Protein AF-0000000074258718 (afdb_homodimer)

Radius of gyration: 21.9 Å; Cα contacts (8 Å, |Δi|>4): 730; chains: 2; bounding box: 43×67×46 Å

Foldseek 3Di:
DAADFDWDFPFKTWGFGDPVCLVVCQVQCQDPVQCLWVQDDDRDDSVNCVQSGPQFHEDVSPKGKIFIDGPRHTFWIKIFAQHDPCCVVQLETEIDMDTGPVCPPVCSLLRVRLGVVCCSCPPVNGFKYKYKTWPPCVSVVVSCVSQQKDWDDKAFLPGQGPNGRTIMTMTMDGSVRGPD/DAADFDWDFPFKTWGFGDPVCLVVCQVQCQDPVQCLWVQDDDRDDSVNCVQSGPQFHDDVSPKGKIFIDGPRHTFWIKIFAQHDPCCVVQLETEIDMDTGPVCPPVCSLLRVRLGVVCCSCPPVNGFKYKYKTWPVCVSVVVSCVSQQKDWDDKAFQPGQGPNGRTIMTMTMDGSVRGPD

pLDDT: mean 88.72, std 9.74, range [59.22, 98.31]

Sequence (360 aa):
MPGPTFLSGDRTTLHPATEDDLPFLLENENDERVRRTRSGALPTAAGEFRPRLGGTTGRSDDTLVLLVVADGDPVGLVYLIRERPNDDTFRRAELAYWIAPDEWGNGYATDASRAVLAHGFDAIGLHKVTATAFEHNPASRRVLEKAGFEGEGVHRAEAYVDGEWRDIHRYGLLAGEFDGMPGPTFLSGDRTTLHPATEDDLPFLLENENDERVRRTRSGALPTAAGEFRPRLGGTTGRSDDTLVLLVVADGDPVGLVYLIRERPNDDTFRRAELAYWIAPDEWGNGYATDASRAVLAHGFDAIGLHKVTATAFEHNPASRRVLEKAGFEGEGVHRAEAYVDGEWRDIHRYGLLAGEFDG

Solvent-accessible surface area (backbone atoms only — not comparable to full-atom values): 19378 Å² total; per-residue (Å²): 126,74,55,67,77,74,46,65,38,91,71,32,36,28,16,37,37,50,80,86,44,43,68,63,49,49,56,43,63,56,30,65,78,49,20,70,72,67,66,55,87,64,82,69,51,69,81,69,47,55,60,43,39,68,21,33,23,74,98,78,51,59,15,40,32,29,30,29,28,42,95,82,35,82,43,35,40,41,34,40,39,44,81,54,90,60,19,75,81,36,25,35,36,31,52,47,70,51,61,36,76,93,59,62,93,69,54,57,67,42,33,47,48,47,35,52,47,41,44,37,39,72,71,73,54,32,48,32,38,31,36,72,31,46,66,90,35,60,67,56,46,50,36,42,46,76,62,55,36,38,84,25,34,48,39,72,59,58,39,64,47,95,90,35,70,34,39,32,37,34,31,41,33,45,48,89,64,57,76,117,125,75,54,66,77,73,45,65,38,92,70,32,38,28,17,38,38,52,81,87,43,44,66,61,49,50,55,42,61,56,29,66,79,48,20,71,72,66,64,55,88,65,84,69,51,70,80,70,46,55,60,44,39,69,21,34,24,73,97,77,51,60,17,40,32,30,31,32,26,42,94,81,36,82,44,36,40,39,34,40,39,45,81,55,88,58,20,75,81,35,25,35,34,31,51,47,73,51,60,35,75,93,58,61,91,70,55,58,64,42,32,48,48,48,38,51,49,41,43,37,38,71,71,73,54,34,47,32,38,31,36,72,32,47,68,90,36,61,69,58,46,50,37,41,48,74,63,56,36,40,83,28,34,48,39,72,58,57,38,64,46,94,90,36,70,34,39,31,36,35,32,40,33,45,48,91,63,57,78,115

InterPro domains:
  IPR000182 GNAT domain [PF13302] (11-150)
  IPR000182 GNAT domain [PS51186] (12-172)
  IPR016181 Acyl-CoA N-acyltransferase [SSF55729] (2-174)
  IPR051531 N-acetyltransferase [PTHR43792] (7-175)

Secondary structure (DSSP, 8-state):
------EE-SS-EEE---GGGHHHHHHHHTSHHHHHHHT--SPPPHHHHGGGTTSEESTTS-EEEEEEEETTEEEEEEEEE--STTTTTTTEEEEEEEE-GGGTTSSHHHHHHHHHHHIIIIII--SEEEEEEETT-HHHHHHHHHTT-EEEEEEEEEEEETTEEEEEEEEEEEGGG---/------EE-SS-EEE---GGGHHHHHHHHTSHHHHHHHT--SPPPHHHHGGGTTSEESTTS-EEEEEEEETTEEEEEEEEE--STTTTTTTEEEEEEEE-GGGTTSSHHHHHHHHHHHIIIIII--SEEEEEEETT-HHHHHHHHHTT-EEEEEEEEEEEETTEEEEEEEEEEEGGG---

Nearest PDB structures (foldseek):
  6vfn-assembly1_A  TM=8.891E-01  e=1.066E-14  Bacillus thuringiensis
  1nsl-assembly1_F  TM=8.105E-01  e=7.754E-15  Bacillus subtilis
  5ix3-assembly1_A  TM=8.447E-01  e=1.756E-13  Staphylococcus aureus
  7kx2-assembly1_B  TM=8.199E-01  e=3.285E-12  Vibrio cholerae O1 biovar El Tor str. N16961
  3igr-assembly1_A  TM=7.993E-01  e=1.101E-11  Aliivibrio fischeri ES114

Structure (mmCIF, N/CA/C/O backbone):
data_AF-0000000074258718-model_v1
#
loop_
_entity.id
_entity.type
_entity.pdbx_description
1 polymer 'GNAT family N-acetyltransferase'
#
loop_
_atom_site.group_PDB
_atom_site.id
_atom_site.type_symbol
_atom_site.label_atom_id
_atom_site.label_alt_id
_atom_site.label_comp_id
_atom_site.label_asym_id
_atom_site.label_entity_id
_atom_site.label_seq_id
_atom_site.pdbx_PDB_ins_code
_atom_site.Cartn_x
_atom_site.Cartn_y
_atom_site.Cartn_z
_atom_site.occupancy
_atom_site.B_iso_or_equiv
_atom_site.auth_seq_id
_atom_site.auth_comp_id
_atom_site.auth_asym_id
_atom_site.auth_atom_id
_atom_site.pdbx_PDB_model_num
ATOM 1 N N . MET A 1 1 ? 2.762 36.25 1.177 1 62.03 1 MET A N 1
ATOM 2 C CA . MET A 1 1 ? 1.647 35.906 2.062 1 62.03 1 MET A CA 1
ATOM 3 C C . MET A 1 1 ? 1.044 34.562 1.703 1 62.03 1 MET A C 1
ATOM 5 O O . MET A 1 1 ? 0.961 34.219 0.526 1 62.03 1 MET A O 1
ATOM 9 N N . PRO A 1 2 ? 0.857 33.75 2.771 1 72 2 PRO A N 1
ATOM 10 C CA . PRO A 1 2 ? 0.28 32.438 2.41 1 72 2 PRO A CA 1
ATOM 11 C C . PRO A 1 2 ? -1.093 32.562 1.753 1 72 2 PRO A C 1
ATOM 13 O O . PRO A 1 2 ? -1.771 33.594 1.925 1 72 2 PRO A O 1
ATOM 16 N N . GLY A 1 3 ? -1.413 31.812 0.789 1 74.12 3 GLY A N 1
ATOM 17 C CA . GLY A 1 3 ? -2.744 31.766 0.203 1 74.12 3 GLY A CA 1
ATOM 18 C C . GLY A 1 3 ? -3.848 31.656 1.236 1 74.12 3 GLY A C 1
ATOM 19 O O . GLY A 1 3 ? -3.596 31.766 2.438 1 74.12 3 GLY A O 1
ATOM 20 N N . PRO A 1 4 ? -5.094 31.703 0.865 1 84.81 4 PRO A N 1
ATOM 21 C CA . PRO A 1 4 ? -6.227 31.625 1.792 1 84.81 4 PRO A CA 1
ATOM 22 C C . PRO A 1 4 ? -6.176 30.391 2.682 1 84.81 4 PRO A C 1
ATOM 24 O O . PRO A 1 4 ? -5.719 29.328 2.248 1 84.81 4 PRO A O 1
ATOM 27 N N . THR A 1 5 ? -6.672 30.641 3.914 1 92.44 5 THR A N 1
ATOM 28 C CA . THR A 1 5 ? -6.75 29.531 4.844 1 92.44 5 THR A CA 1
ATOM 29 C C . THR A 1 5 ? -7.84 28.547 4.422 1 92.44 5 THR A C 1
ATOM 31 O O . THR A 1 5 ? -8.977 28.953 4.16 1 92.44 5 THR A O 1
ATOM 34 N N . PHE A 1 6 ? -7.477 27.297 4.367 1 93.12 6 PHE A N 1
ATOM 35 C CA . PHE A 1 6 ? -8.438 26.25 4.059 1 93.12 6 PHE A CA 1
ATOM 36 C C . PHE A 1 6 ? -8.891 25.531 5.324 1 93.12 6 PHE A C 1
ATOM 38 O O . PHE A 1 6 ? -10.078 25.312 5.531 1 93.12 6 PHE A O 1
ATOM 45 N N . LEU A 1 7 ? -7.957 25.156 6.148 1 96 7 LEU A N 1
ATOM 46 C CA . LEU A 1 7 ? -8.211 24.562 7.461 1 96 7 LEU A CA 1
ATOM 47 C C . LEU A 1 7 ? -7.418 25.281 8.539 1 96 7 LEU A C 1
ATOM 49 O O . LEU A 1 7 ? -6.445 25.984 8.242 1 96 7 LEU A O 1
ATOM 53 N N . SER A 1 8 ? -7.898 25.078 9.781 1 96.5 8 SER A N 1
ATOM 54 C CA . SER A 1 8 ? -7.207 25.672 10.914 1 96.5 8 SER A CA 1
ATOM 55 C C . SER A 1 8 ? -7 24.672 12.031 1 96.5 8 SER A C 1
ATOM 57 O O . SER A 1 8 ? -7.918 23.938 12.391 1 96.5 8 SER A O 1
ATOM 59 N N . GLY A 1 9 ? -5.754 24.625 12.461 1 96.31 9 GLY A N 1
ATOM 60 C CA . GLY A 1 9 ? -5.477 23.938 13.719 1 96.31 9 GLY A CA 1
ATOM 61 C C . GLY A 1 9 ? -5.398 24.891 14.906 1 96.31 9 GLY A C 1
ATOM 62 O O . GLY A 1 9 ? -5.934 26 14.852 1 96.31 9 GLY A O 1
ATOM 63 N N . ASP A 1 10 ? -4.859 24.375 16.031 1 95.94 10 ASP A N 1
ATOM 64 C CA . ASP A 1 10 ? -4.711 25.203 17.219 1 95.94 10 ASP A CA 1
ATOM 65 C C . ASP A 1 10 ? -3.58 26.203 17.062 1 95.94 10 ASP A C 1
ATOM 67 O O . ASP A 1 10 ? -3.67 27.328 17.547 1 95.94 10 ASP A O 1
ATOM 71 N N . ARG A 1 11 ? -2.52 25.766 16.359 1 96.19 11 ARG A N 1
ATOM 72 C CA . ARG A 1 11 ? -1.31 26.562 16.281 1 96.19 11 ARG A CA 1
ATOM 73 C C . ARG A 1 11 ? -0.931 26.828 14.82 1 96.19 11 ARG A C 1
ATOM 75 O O . ARG A 1 11 ? -0.027 27.609 14.539 1 96.19 11 ARG A O 1
ATOM 82 N N . THR A 1 12 ? -1.566 26.125 13.961 1 97.75 12 THR A N 1
ATOM 83 C CA . THR A 1 12 ? -1.228 26.25 12.547 1 97.75 12 THR A CA 1
ATOM 84 C C . THR A 1 12 ? -2.475 26.516 11.711 1 97.75 12 THR A C 1
ATOM 86 O O . THR A 1 12 ? -3.598 26.312 12.18 1 97.75 12 THR A O 1
ATOM 89 N N . THR A 1 13 ? -2.232 27.109 10.555 1 97.44 13 THR A N 1
ATOM 90 C CA . THR A 1 13 ? -3.23 27.156 9.492 1 97.44 13 THR A CA 1
ATOM 91 C C . THR A 1 13 ? -2.742 26.422 8.25 1 97.44 13 THR A C 1
ATOM 93 O O . T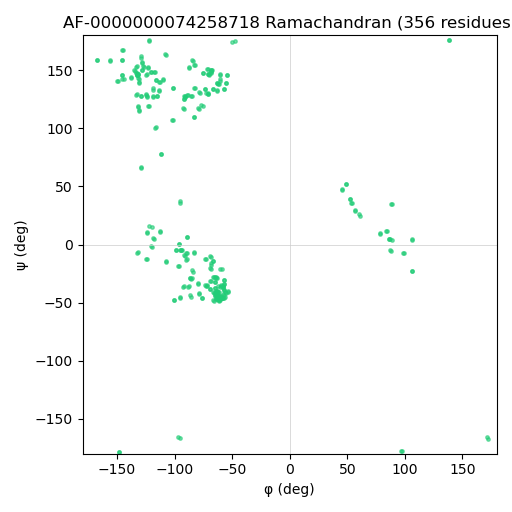HR A 1 13 ? -1.537 26.328 8.008 1 97.44 13 THR A O 1
ATOM 96 N N . LEU A 1 14 ? -3.738 25.844 7.523 1 96.94 14 LEU A N 1
ATOM 97 C CA . LEU A 1 14 ? -3.416 25.047 6.34 1 96.94 14 LEU A CA 1
ATOM 98 C C . LEU A 1 14 ? -3.939 25.734 5.078 1 96.94 14 LEU A C 1
ATOM 100 O O . LEU A 1 14 ? -5.098 26.156 5.031 1 96.94 14 LEU A O 1
ATOM 104 N N . HIS A 1 15 ? -3.025 25.812 4.082 1 94.56 15 HIS A N 1
ATOM 105 C CA . HIS A 1 15 ? -3.307 26.562 2.869 1 94.56 15 HIS A CA 1
ATOM 106 C C . HIS A 1 15 ? -2.955 25.766 1.621 1 94.56 15 HIS A C 1
ATOM 108 O O . HIS A 1 15 ? -1.974 25.016 1.613 1 94.56 15 HIS A O 1
ATOM 114 N N . PRO A 1 16 ? -3.744 25.984 0.479 1 91.44 16 PRO A N 1
ATOM 115 C CA . PRO A 1 16 ? -3.164 25.547 -0.794 1 91.44 16 PRO A CA 1
ATOM 116 C C . PRO A 1 16 ? -1.879 26.297 -1.143 1 91.44 16 PRO A C 1
ATOM 118 O O . PRO A 1 16 ? -1.82 27.531 -1.017 1 91.44 16 PRO A O 1
ATOM 121 N N . ALA A 1 17 ? -0.904 25.516 -1.521 1 90.12 17 ALA A N 1
ATOM 122 C CA . ALA A 1 17 ? 0.357 26.156 -1.878 1 90.12 17 ALA A CA 1
ATOM 123 C C . ALA A 1 17 ? 0.237 26.906 -3.203 1 90.12 17 ALA A C 1
ATOM 125 O O . ALA A 1 17 ? -0.587 26.547 -4.051 1 90.12 17 ALA A O 1
ATOM 126 N N . THR A 1 18 ? 1.006 27.938 -3.355 1 88.12 18 THR A N 1
ATOM 127 C CA . THR A 1 18 ? 1.066 28.719 -4.586 1 88.12 18 THR A CA 1
ATOM 128 C C . THR A 1 18 ? 2.49 28.75 -5.137 1 88.12 18 THR A C 1
ATOM 130 O O . THR A 1 18 ? 3.414 28.234 -4.512 1 88.12 18 THR A O 1
ATOM 133 N N . GLU A 1 19 ? 2.631 29.344 -6.309 1 88.06 19 GLU A N 1
ATOM 134 C CA . GLU A 1 19 ? 3.947 29.5 -6.922 1 88.06 19 GLU A CA 1
ATOM 135 C C . GLU A 1 19 ? 4.906 30.25 -5.996 1 88.06 19 GLU A C 1
ATOM 137 O O . GLU A 1 19 ? 6.105 29.969 -5.992 1 88.06 19 GLU A O 1
ATOM 142 N N . ASP A 1 20 ? 4.367 31.109 -5.203 1 90.06 20 ASP A N 1
ATOM 143 C CA . ASP A 1 20 ? 5.184 31.922 -4.297 1 90.06 20 ASP A CA 1
ATOM 144 C C . ASP A 1 20 ? 5.801 31.047 -3.201 1 90.06 20 ASP A C 1
ATOM 146 O O . ASP A 1 20 ? 6.762 31.453 -2.545 1 90.06 20 ASP A O 1
ATOM 150 N N . ASP A 1 21 ? 5.281 29.859 -2.998 1 90.88 21 ASP A N 1
ATOM 151 C CA . ASP A 1 21 ? 5.75 28.969 -1.938 1 90.88 21 ASP A CA 1
ATOM 152 C C . ASP A 1 21 ? 6.816 28 -2.459 1 90.88 21 ASP A C 1
ATOM 154 O O . ASP A 1 21 ? 7.445 27.281 -1.68 1 90.88 21 ASP A O 1
ATOM 158 N N . LEU A 1 22 ? 7.07 28.031 -3.717 1 89.06 22 LEU A N 1
ATOM 159 C CA . LEU A 1 22 ? 7.93 27.047 -4.371 1 89.06 22 LEU A CA 1
ATOM 160 C C . LEU A 1 22 ? 9.344 27.094 -3.793 1 89.06 22 LEU A C 1
ATOM 162 O O . LEU A 1 22 ? 9.938 26.062 -3.525 1 89.06 22 LEU A O 1
ATOM 166 N N . PRO A 1 23 ? 9.938 28.344 -3.592 1 89.19 23 PRO A N 1
ATOM 167 C CA . PRO A 1 23 ? 11.297 28.359 -3.033 1 89.19 23 PRO A CA 1
ATOM 168 C C . PRO A 1 23 ? 11.383 27.656 -1.679 1 89.19 23 PRO A C 1
ATOM 170 O O . PRO A 1 23 ? 12.305 26.875 -1.441 1 89.19 23 PRO A O 1
ATOM 173 N N . PHE A 1 24 ? 10.43 27.891 -0.821 1 92.5 24 PHE A N 1
ATOM 174 C CA . PHE A 1 24 ? 10.383 27.25 0.485 1 92.5 24 PHE A CA 1
ATOM 175 C C . PHE A 1 24 ? 10.266 25.734 0.334 1 92.5 24 PHE A C 1
ATOM 177 O O . PHE A 1 24 ? 10.992 24.984 0.989 1 92.5 24 PHE A O 1
ATOM 184 N N . LEU A 1 25 ? 9.406 25.281 -0.494 1 90.75 25 LEU A N 1
ATOM 185 C CA . LEU A 1 25 ? 9.148 23.859 -0.7 1 90.75 25 LEU A CA 1
ATOM 186 C C . LEU A 1 25 ? 10.375 23.156 -1.266 1 90.75 25 LEU A C 1
ATOM 188 O O . LEU A 1 25 ? 10.781 22.094 -0.772 1 90.75 25 LEU A O 1
ATOM 192 N N . LEU A 1 26 ? 10.969 23.75 -2.254 1 86.75 26 LEU A N 1
ATOM 193 C CA . LEU A 1 26 ? 12.133 23.156 -2.902 1 86.75 26 LEU A CA 1
ATOM 194 C C . LEU A 1 26 ? 13.305 23.047 -1.929 1 86.75 26 LEU A C 1
ATOM 196 O O . LEU A 1 26 ? 13.969 22.016 -1.87 1 86.75 26 LEU A O 1
ATOM 200 N N . GLU A 1 27 ? 13.484 24.047 -1.199 1 90.31 27 GLU A N 1
ATOM 201 C CA . GLU A 1 27 ? 14.578 24.078 -0.238 1 90.31 27 GLU A CA 1
ATOM 202 C C . GLU A 1 27 ? 14.43 22.984 0.807 1 90.31 27 GLU A C 1
ATOM 204 O O . GLU A 1 27 ? 15.367 22.219 1.061 1 90.31 27 GLU A O 1
ATOM 209 N N . ASN A 1 28 ? 13.289 22.828 1.345 1 91 28 ASN A N 1
ATOM 210 C CA . ASN A 1 28 ? 13.125 21.969 2.506 1 91 28 ASN A CA 1
ATOM 211 C C . ASN A 1 28 ? 12.859 20.516 2.094 1 91 28 ASN A C 1
ATOM 213 O O . ASN A 1 28 ? 13.281 19.594 2.773 1 91 28 ASN A O 1
ATOM 217 N N . GLU A 1 29 ? 12.148 20.297 1.052 1 86.56 29 GLU A N 1
ATOM 218 C CA . GLU A 1 29 ? 11.922 18.938 0.597 1 86.56 29 GLU A CA 1
ATOM 219 C C . GLU A 1 29 ? 13.227 18.266 0.16 1 86.56 29 GLU A C 1
ATOM 221 O O . GLU A 1 29 ? 13.352 17.047 0.204 1 86.56 29 GLU A O 1
ATOM 226 N N . ASN A 1 30 ? 14.133 19.109 -0.28 1 86.56 30 ASN A N 1
ATOM 227 C CA . ASN A 1 30 ? 15.414 18.594 -0.723 1 86.56 30 ASN A CA 1
ATOM 228 C C . ASN A 1 30 ? 16.422 18.531 0.421 1 86.56 30 ASN A C 1
ATOM 230 O O . ASN A 1 30 ? 17.531 18.031 0.254 1 86.56 30 ASN A O 1
ATOM 234 N N . ASP A 1 31 ? 16.094 19.062 1.568 1 88.12 31 ASP A N 1
ATOM 235 C CA . ASP A 1 31 ? 16.953 18.969 2.75 1 88.12 31 ASP A CA 1
ATOM 236 C C . ASP A 1 31 ? 17.156 17.516 3.162 1 88.12 31 ASP A C 1
ATOM 238 O O . ASP A 1 31 ? 16.188 16.75 3.232 1 88.12 31 ASP A O 1
ATOM 242 N N . GLU A 1 32 ? 18.359 17.203 3.51 1 84.56 32 GLU A N 1
ATOM 243 C CA . GLU A 1 32 ? 18.719 15.812 3.801 1 84.56 32 GLU A CA 1
ATOM 244 C C . GLU A 1 32 ? 17.953 15.289 5.012 1 84.56 32 GLU A C 1
ATOM 246 O O . GLU A 1 32 ? 17.562 14.117 5.051 1 84.56 32 GLU A O 1
ATOM 251 N N . ARG A 1 33 ? 17.812 16.109 5.977 1 85.5 33 ARG A N 1
ATOM 252 C CA . ARG A 1 33 ? 17.125 15.695 7.195 1 85.5 33 ARG A CA 1
ATOM 253 C C . ARG A 1 33 ? 15.672 15.328 6.906 1 85.5 33 ARG A C 1
ATOM 255 O O . ARG A 1 33 ? 15.141 14.383 7.484 1 85.5 33 ARG A O 1
ATOM 262 N N . VAL A 1 34 ? 15.016 16.016 6 1 84.94 34 VAL A N 1
ATOM 263 C CA . VAL A 1 34 ? 13.633 15.75 5.605 1 84.94 34 VAL A CA 1
ATOM 264 C C . VAL A 1 34 ? 13.586 14.523 4.699 1 84.94 34 VAL A C 1
ATOM 266 O O . VAL A 1 34 ? 12.758 13.633 4.895 1 84.94 34 VAL A O 1
ATOM 269 N N . ARG A 1 35 ? 14.422 14.43 3.758 1 80.25 35 ARG A N 1
ATOM 270 C CA . ARG A 1 35 ? 14.453 13.328 2.801 1 80.25 35 ARG A CA 1
ATOM 271 C C . ARG A 1 35 ? 14.602 11.984 3.512 1 80.25 35 ARG A C 1
ATOM 273 O O . ARG A 1 35 ? 14.016 10.984 3.09 1 80.25 35 ARG A O 1
ATOM 280 N N . ARG A 1 36 ? 15.289 11.969 4.559 1 75.25 36 ARG A N 1
ATOM 281 C CA . ARG A 1 36 ? 15.547 10.734 5.297 1 75.25 36 ARG A CA 1
ATOM 282 C C . ARG A 1 36 ? 14.266 10.219 5.949 1 75.25 36 ARG A C 1
ATOM 284 O O . ARG A 1 36 ? 14.164 9.023 6.254 1 75.25 36 ARG A O 1
ATOM 291 N N . THR A 1 37 ? 13.383 11.117 6.078 1 74.69 37 THR A N 1
ATOM 292 C CA . THR A 1 37 ? 12.141 10.719 6.734 1 74.69 37 THR A CA 1
ATOM 293 C C . THR A 1 37 ? 11.125 10.203 5.715 1 74.69 37 THR A C 1
ATOM 295 O O . THR A 1 37 ? 10.117 9.602 6.086 1 74.69 37 THR A O 1
ATOM 298 N N . ARG A 1 38 ? 11.312 10.391 4.41 1 69.25 38 ARG A N 1
ATOM 299 C CA . ARG A 1 38 ? 10.328 10.07 3.381 1 69.25 38 ARG A CA 1
ATOM 300 C C . ARG A 1 38 ? 10.914 9.117 2.346 1 69.25 38 ARG A C 1
ATOM 302 O O . ARG A 1 38 ? 10.273 8.812 1.336 1 69.25 38 ARG A O 1
ATOM 309 N N . SER A 1 39 ? 11.914 8.547 2.43 1 59.44 39 SER A N 1
ATOM 310 C CA . SER A 1 39 ? 12.594 7.633 1.518 1 59.44 39 SER A CA 1
ATOM 311 C C . SER A 1 39 ? 12.922 8.32 0.194 1 59.44 39 SER A C 1
ATOM 313 O O . SER A 1 39 ? 12.969 7.668 -0.852 1 59.44 39 SER A O 1
ATOM 315 N N . GLY A 1 40 ? 13.039 9.578 0.164 1 59.22 40 GLY A N 1
ATOM 316 C CA . GLY A 1 40 ? 13.414 10.266 -1.062 1 59.22 40 GLY A CA 1
ATOM 317 C C . GLY A 1 40 ? 14.883 10.125 -1.407 1 59.22 40 GLY A C 1
ATOM 318 O O . GLY A 1 40 ? 15.75 10.414 -0.581 1 59.22 40 GLY A O 1
ATOM 319 N N . ALA A 1 41 ? 15.109 9.508 -2.621 1 59.94 41 ALA A N 1
ATOM 320 C CA . ALA A 1 41 ? 16.5 9.266 -2.99 1 59.94 41 ALA A CA 1
ATOM 321 C C . ALA A 1 41 ? 16.953 10.211 -4.098 1 59.94 41 ALA A C 1
ATOM 323 O O . ALA A 1 41 ? 18.141 10.406 -4.305 1 59.94 41 ALA A O 1
ATOM 324 N N . LEU A 1 42 ? 15.969 10.812 -4.695 1 64.38 42 LEU A N 1
ATOM 325 C CA . LEU A 1 42 ? 16.297 11.719 -5.797 1 64.38 42 LEU A CA 1
ATOM 326 C C . LEU A 1 42 ? 15.805 13.133 -5.5 1 64.38 42 LEU A C 1
ATOM 328 O O . LEU A 1 42 ? 14.836 13.312 -4.766 1 64.38 42 LEU A O 1
ATOM 332 N N . PRO A 1 43 ? 16.547 14.062 -6.008 1 71.25 43 PRO A N 1
ATOM 333 C CA . PRO A 1 43 ? 16.094 15.438 -5.797 1 71.25 43 PRO A CA 1
ATOM 334 C C . PRO A 1 43 ? 14.727 15.703 -6.402 1 71.25 43 PRO A C 1
ATOM 336 O O . PRO A 1 43 ? 14.375 15.125 -7.43 1 71.25 43 PRO A O 1
ATOM 339 N N . THR A 1 44 ? 14.008 16.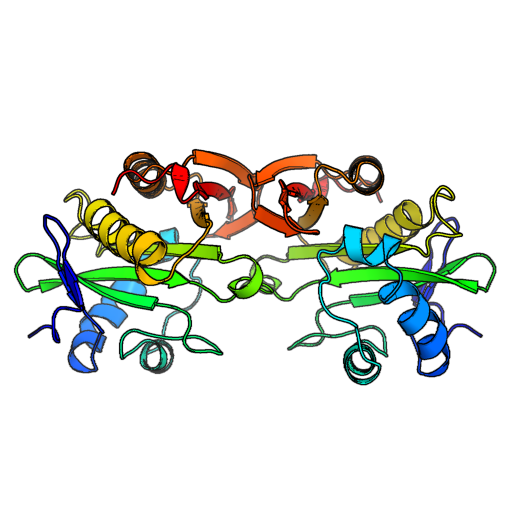547 -5.711 1 70.31 44 THR A N 1
ATOM 340 C CA . THR A 1 44 ? 12.727 17.016 -6.234 1 70.31 44 THR A CA 1
ATOM 341 C C . THR A 1 44 ? 12.906 18.297 -7.039 1 70.31 44 THR A C 1
ATOM 343 O O . THR A 1 44 ? 13.43 19.297 -6.523 1 70.31 44 THR A O 1
ATOM 346 N N . ALA A 1 45 ? 12.602 18.234 -8.32 1 70.56 45 ALA A N 1
ATOM 347 C CA . ALA A 1 45 ? 12.641 19.406 -9.172 1 70.56 45 ALA A CA 1
ATOM 348 C C . ALA A 1 45 ? 11.344 20.203 -9.07 1 70.56 45 ALA A C 1
ATOM 350 O O . ALA A 1 45 ? 10.312 19.672 -8.641 1 70.56 45 ALA A O 1
ATOM 351 N N . ALA A 1 46 ? 11.477 21.469 -9.438 1 73.5 46 ALA A N 1
ATOM 352 C CA . ALA A 1 46 ? 10.312 22.344 -9.367 1 73.5 46 ALA A CA 1
ATOM 353 C C . ALA A 1 46 ? 9.141 21.781 -10.172 1 73.5 46 ALA A C 1
ATOM 355 O O . ALA A 1 46 ? 7.984 21.875 -9.75 1 73.5 46 ALA A O 1
ATOM 356 N N . GLY A 1 47 ? 9.43 21.266 -11.281 1 70.38 47 GLY A N 1
ATOM 357 C CA . GLY A 1 47 ? 8.398 20.703 -12.141 1 70.38 47 GLY A CA 1
ATOM 358 C C . GLY A 1 47 ? 7.633 19.562 -11.484 1 70.38 47 GLY A C 1
ATOM 359 O O . GLY A 1 47 ? 6.484 19.297 -11.836 1 70.38 47 GLY A O 1
ATOM 360 N N . GLU A 1 48 ? 8.203 18.969 -10.5 1 68.56 48 GLU A N 1
ATOM 361 C CA . GLU A 1 48 ? 7.559 17.859 -9.789 1 68.56 48 GLU A CA 1
ATOM 362 C C . GLU A 1 48 ? 6.613 18.375 -8.711 1 68.56 48 GLU A C 1
ATOM 364 O O . GLU A 1 48 ? 5.695 17.656 -8.289 1 68.56 48 GLU A O 1
ATOM 369 N N . PHE A 1 49 ? 6.938 19.578 -8.336 1 72.19 49 PHE A N 1
ATOM 370 C CA . PHE A 1 49 ? 6.121 20.141 -7.273 1 72.19 49 PHE A CA 1
ATOM 371 C C . PHE A 1 49 ? 4.883 20.828 -7.844 1 72.19 49 PHE A C 1
ATOM 373 O O . PHE A 1 49 ? 3.842 20.891 -7.188 1 72.19 49 PHE A O 1
ATOM 380 N N . ARG A 1 50 ? 4.953 21.328 -9 1 73.94 50 ARG A N 1
ATOM 381 C CA . ARG A 1 50 ? 3.912 22.188 -9.555 1 73.94 50 ARG A CA 1
ATOM 382 C C . ARG A 1 50 ? 2.564 21.469 -9.57 1 73.94 50 ARG A C 1
ATOM 384 O O . ARG A 1 50 ? 1.531 22.078 -9.281 1 73.94 50 ARG A O 1
ATOM 391 N N . PRO A 1 51 ? 2.619 20.219 -9.812 1 72.25 51 PRO A N 1
ATOM 392 C CA . PRO A 1 51 ? 1.32 19.547 -9.789 1 72.25 51 PRO A CA 1
ATOM 393 C C . PRO A 1 51 ? 0.688 19.516 -8.398 1 72.25 51 PRO A C 1
ATOM 395 O O . PRO A 1 51 ? -0.505 19.234 -8.266 1 72.25 51 PRO A O 1
ATOM 398 N N . ARG A 1 52 ? 1.447 19.797 -7.453 1 76.25 52 ARG A N 1
ATOM 399 C CA . ARG A 1 52 ? 0.973 19.75 -6.074 1 76.25 52 ARG A CA 1
ATOM 400 C C . ARG A 1 52 ? 0.422 21.109 -5.637 1 76.25 52 ARG A C 1
ATOM 402 O O . ARG A 1 52 ? -0.162 21.234 -4.559 1 76.25 52 ARG A O 1
ATOM 409 N N . LEU A 1 53 ? 0.705 22.031 -6.523 1 76.56 53 LEU A N 1
ATOM 410 C CA . LEU A 1 53 ? 0.192 23.359 -6.211 1 76.56 53 LEU A CA 1
ATOM 411 C C . LEU A 1 53 ? -1.327 23.391 -6.336 1 76.56 53 LEU A C 1
ATOM 413 O O . LEU A 1 53 ? -1.913 22.625 -7.098 1 76.56 53 LEU A O 1
ATOM 417 N N . GLY A 1 54 ? -2.074 24.219 -5.461 1 79 54 GLY A N 1
ATOM 418 C CA . GLY A 1 54 ? -3.518 24.375 -5.535 1 79 54 GLY A CA 1
ATOM 419 C C . GLY A 1 54 ? -4.262 23.516 -4.527 1 79 54 GLY A C 1
ATOM 420 O O . GLY A 1 54 ? -5.473 23.656 -4.355 1 79 54 GLY A O 1
ATOM 421 N N . GLY A 1 55 ? -3.531 22.719 -3.9 1 80.88 55 GLY A N 1
ATOM 422 C CA . GLY A 1 55 ? -4.141 22.062 -2.754 1 80.88 55 GLY A CA 1
ATOM 423 C C . GLY A 1 55 ? -4.48 20.609 -3.006 1 80.88 55 GLY A C 1
ATOM 424 O O . GLY A 1 55 ? -4.727 19.859 -2.064 1 80.88 55 GLY A O 1
ATOM 425 N N . THR A 1 56 ? -4.641 20.25 -4.305 1 78.38 56 THR A N 1
ATOM 426 C CA . THR A 1 56 ? -4.914 18.844 -4.613 1 78.38 56 THR A CA 1
ATOM 427 C C . THR A 1 56 ? -3.951 18.328 -5.68 1 78.38 56 THR A C 1
ATOM 429 O O . THR A 1 56 ? -3.357 19.109 -6.422 1 78.38 56 THR A O 1
ATOM 432 N N . THR A 1 57 ? -3.721 17.031 -5.551 1 75.5 57 THR A N 1
ATOM 433 C CA . THR A 1 57 ? -2.883 16.391 -6.566 1 75.5 57 THR A CA 1
ATOM 434 C C . THR A 1 57 ? -3.303 14.945 -6.789 1 75.5 57 THR A C 1
ATOM 436 O O . THR A 1 57 ? -4.289 14.484 -6.211 1 75.5 57 THR A O 1
ATOM 439 N N . GLY A 1 58 ? -2.535 14.227 -7.73 1 69.56 58 GLY A N 1
ATOM 440 C CA . GLY A 1 58 ? -2.82 12.844 -8.07 1 69.56 58 GLY A CA 1
ATOM 441 C C . GLY A 1 58 ? -3.658 12.695 -9.32 1 69.56 58 GLY A C 1
ATOM 442 O O . GLY A 1 58 ? -4.059 13.688 -9.93 1 69.56 58 GLY A O 1
ATOM 443 N N . ARG A 1 59 ? -3.938 11.375 -9.562 1 63.19 59 ARG A N 1
ATOM 444 C CA . ARG A 1 59 ? -4.602 11.078 -10.828 1 63.19 59 ARG A CA 1
ATOM 445 C C . ARG A 1 59 ? -6.031 11.609 -10.836 1 63.19 59 ARG A C 1
ATOM 447 O O . ARG A 1 59 ? -6.512 12.109 -11.852 1 63.19 59 ARG A O 1
ATOM 454 N N . SER A 1 60 ? -6.668 11.664 -9.797 1 66.81 60 SER A N 1
ATOM 455 C CA . SER A 1 60 ? -8.062 12.086 -9.742 1 66.81 60 SER A CA 1
ATOM 456 C C . SER A 1 60 ? -8.242 13.289 -8.82 1 66.81 60 SER A C 1
ATOM 458 O O . SER A 1 60 ? -9.352 13.555 -8.344 1 66.81 60 SER A O 1
ATOM 460 N N . ASP A 1 61 ? -7.121 13.977 -8.484 1 69.88 61 ASP A N 1
ATOM 461 C CA . ASP A 1 61 ? -7.141 15.148 -7.609 1 69.88 61 ASP A CA 1
ATOM 462 C C . ASP A 1 61 ? -7.77 14.812 -6.258 1 69.88 61 ASP A C 1
ATOM 464 O O . ASP A 1 61 ? -8.469 15.641 -5.672 1 69.88 61 ASP A O 1
ATOM 468 N N . ASP A 1 62 ? -7.645 13.617 -5.879 1 81 62 ASP A N 1
ATOM 469 C CA . ASP A 1 62 ? -8.266 13.188 -4.629 1 81 62 ASP A CA 1
ATOM 470 C C . ASP A 1 62 ? -7.281 13.273 -3.467 1 81 62 ASP A C 1
ATOM 472 O O . ASP A 1 62 ? -7.668 13.109 -2.307 1 81 62 ASP A O 1
ATOM 476 N N . THR A 1 63 ? -6.098 13.609 -3.85 1 88.44 63 THR A N 1
ATOM 477 C CA . THR A 1 63 ? -5.078 13.781 -2.82 1 88.44 63 THR A CA 1
ATOM 478 C C . THR A 1 63 ? -5.02 15.234 -2.359 1 88.44 63 THR A C 1
ATOM 480 O O . THR A 1 63 ? -4.914 16.156 -3.18 1 88.44 63 THR A O 1
ATOM 483 N N . LEU A 1 64 ? -5.156 15.445 -1.074 1 91 64 LEU A N 1
ATOM 484 C CA . LEU A 1 64 ? -5.055 16.766 -0.458 1 91 64 LEU A CA 1
ATOM 485 C C . LEU A 1 64 ? -3.613 17.078 -0.072 1 91 64 LEU A C 1
ATOM 487 O O . LEU A 1 64 ? -2.932 16.234 0.529 1 91 64 LEU A O 1
ATOM 491 N N . VAL A 1 65 ? -3.145 18.203 -0.485 1 92.44 65 VAL A N 1
ATOM 492 C CA . VAL A 1 65 ? -1.82 18.688 -0.123 1 92.44 65 VAL A CA 1
ATOM 493 C C . VAL A 1 65 ? -1.919 20.141 0.346 1 92.44 65 VAL A C 1
ATOM 495 O O . VAL A 1 65 ? -2.291 21.031 -0.428 1 92.44 65 VAL A O 1
ATOM 498 N N . LEU A 1 66 ? -1.525 20.375 1.602 1 94.25 66 LEU A N 1
ATOM 499 C CA . LEU A 1 66 ? -1.693 21.719 2.15 1 94.25 66 LEU A CA 1
ATOM 500 C C . LEU A 1 66 ? -0.404 22.203 2.807 1 94.25 66 LEU A C 1
ATOM 502 O O . LEU A 1 66 ? 0.285 21.422 3.477 1 94.25 66 LEU A O 1
ATOM 506 N N . LEU A 1 67 ? -0.167 23.422 2.559 1 95.38 67 LEU A N 1
ATOM 507 C CA . LEU A 1 67 ? 0.924 24.125 3.227 1 95.38 67 LEU A CA 1
ATOM 508 C C . LEU A 1 67 ? 0.594 24.375 4.695 1 95.38 67 LEU A C 1
ATOM 510 O O . LEU A 1 67 ? -0.504 24.828 5.02 1 95.38 67 LEU A O 1
ATOM 514 N N . VAL A 1 68 ? 1.521 24.016 5.527 1 97.25 68 VAL A N 1
ATOM 515 C CA . VAL A 1 68 ? 1.38 24.312 6.949 1 97.25 68 VAL A CA 1
ATOM 516 C C . VAL A 1 68 ? 2.01 25.656 7.266 1 97.25 68 VAL A C 1
ATOM 518 O O . VAL A 1 68 ? 3.186 25.891 6.969 1 97.25 68 VAL A O 1
ATOM 521 N N . VAL A 1 69 ? 1.234 26.516 7.895 1 97.56 69 VAL A N 1
ATOM 522 C CA . VAL A 1 69 ? 1.692 27.859 8.203 1 97.56 69 VAL A CA 1
ATOM 523 C C . VAL A 1 69 ? 1.567 28.125 9.703 1 97.56 69 VAL A C 1
ATOM 525 O O . VAL A 1 69 ? 0.533 27.828 10.305 1 97.56 69 VAL A O 1
ATOM 528 N N . ALA A 1 70 ? 2.617 28.547 10.273 1 97.44 70 ALA A N 1
ATOM 529 C CA . ALA A 1 70 ? 2.656 28.969 11.672 1 97.44 70 ALA A CA 1
ATOM 530 C C . ALA A 1 70 ? 3.199 30.391 11.805 1 97.44 70 ALA A C 1
ATOM 532 O O . ALA A 1 70 ? 4.246 30.719 11.234 1 97.44 70 ALA A O 1
ATOM 533 N N . ASP A 1 71 ? 2.467 31.219 12.523 1 94 71 ASP A N 1
ATOM 534 C CA . ASP A 1 71 ? 2.854 32.594 12.742 1 94 71 ASP A CA 1
ATOM 535 C C . ASP A 1 71 ? 3.145 33.312 11.422 1 94 71 ASP A C 1
ATOM 537 O O . ASP A 1 71 ? 4.129 34.062 11.305 1 94 71 ASP A O 1
ATOM 541 N N . GLY A 1 72 ? 2.412 32.969 10.438 1 93.19 72 GLY A N 1
ATOM 542 C CA . GLY A 1 72 ? 2.461 33.656 9.164 1 93.19 72 GLY A CA 1
ATOM 543 C C . GLY A 1 72 ? 3.518 33.094 8.227 1 93.19 72 GLY A C 1
ATOM 544 O O . GLY A 1 72 ? 3.6 33.5 7.062 1 93.19 72 GLY A O 1
ATOM 545 N N . ASP A 1 73 ? 4.316 32.156 8.695 1 95.62 73 ASP A N 1
ATOM 546 C CA . ASP A 1 73 ? 5.391 31.609 7.879 1 95.62 73 ASP A CA 1
ATOM 547 C C . ASP A 1 73 ? 5.125 30.141 7.543 1 95.62 73 ASP A C 1
ATOM 549 O O . ASP A 1 73 ? 4.645 29.375 8.391 1 95.62 73 ASP A O 1
ATOM 553 N N . PRO A 1 74 ? 5.453 29.781 6.25 1 96.81 74 PRO A N 1
ATOM 554 C CA . PRO A 1 74 ? 5.379 28.359 5.945 1 96.81 74 PRO A CA 1
ATOM 555 C C . PRO A 1 74 ? 6.363 27.531 6.77 1 96.81 74 PRO A C 1
ATOM 557 O O . PRO A 1 74 ? 7.508 27.938 6.965 1 96.81 74 PRO A O 1
ATOM 560 N N . VAL A 1 75 ? 5.863 26.359 7.227 1 97.31 75 VAL A N 1
ATOM 561 C CA . VAL A 1 75 ? 6.758 25.578 8.07 1 97.31 75 VAL A CA 1
ATOM 562 C C . VAL A 1 75 ? 6.77 24.125 7.605 1 97.31 75 VAL A C 1
ATOM 564 O O . VAL A 1 75 ? 7.539 23.312 8.117 1 97.31 75 VAL A O 1
ATOM 567 N N . GLY A 1 76 ? 5.934 23.734 6.68 1 95.81 76 GLY A N 1
ATOM 568 C CA . GLY A 1 76 ? 5.906 22.359 6.223 1 95.81 76 GLY A CA 1
ATOM 569 C C . GLY A 1 76 ? 4.746 22.062 5.289 1 95.81 76 GLY A C 1
ATOM 570 O O . GLY A 1 76 ? 4.125 22.984 4.75 1 95.81 76 GLY A O 1
ATOM 571 N N . LEU A 1 77 ? 4.5 20.781 5.047 1 94.81 77 LEU A N 1
ATOM 572 C CA . LEU A 1 77 ? 3.383 20.266 4.254 1 94.81 77 LEU A CA 1
ATOM 573 C C . LEU A 1 77 ? 2.705 19.094 4.957 1 94.81 77 LEU A C 1
ATOM 575 O O . LEU A 1 77 ? 3.355 18.344 5.684 1 94.81 77 LEU A O 1
ATOM 579 N N . VAL A 1 78 ? 1.445 19 4.699 1 95 78 VAL A N 1
ATOM 580 C CA . VAL A 1 78 ? 0.671 17.844 5.152 1 95 78 VAL A CA 1
ATOM 581 C C . VAL A 1 78 ? -0.178 17.312 4.004 1 95 78 VAL A C 1
ATOM 583 O O . VAL A 1 78 ? -0.672 18.078 3.174 1 95 78 VAL A O 1
ATOM 586 N N . TYR A 1 79 ? -0.322 16 4.039 1 93.38 79 TYR A N 1
ATOM 587 C CA . TYR A 1 79 ? -0.993 15.312 2.938 1 93.38 79 TYR A CA 1
ATOM 588 C C . TYR A 1 79 ? -2.059 14.359 3.459 1 93.38 79 TYR A C 1
ATOM 590 O O . TYR A 1 79 ? -1.872 13.719 4.496 1 93.38 79 TYR A O 1
ATOM 598 N N . LEU A 1 80 ? -3.113 14.281 2.766 1 94.56 80 LEU A N 1
ATOM 599 C CA . LEU A 1 80 ? -4.016 13.133 2.77 1 94.56 80 LEU A CA 1
ATOM 600 C C . LEU A 1 80 ? -4.055 12.461 1.4 1 94.56 80 LEU A C 1
ATOM 602 O O . LEU A 1 80 ? -4.766 12.914 0.502 1 94.56 80 LEU A O 1
ATOM 606 N N . ILE A 1 81 ? -3.344 11.398 1.306 1 91.88 81 ILE A N 1
ATOM 607 C CA . ILE A 1 81 ? -3.049 10.773 0.02 1 91.88 81 ILE A CA 1
ATOM 608 C C . ILE A 1 81 ? -4.109 9.719 -0.3 1 91.88 81 ILE A C 1
ATOM 610 O O . ILE A 1 81 ? -4.375 8.828 0.512 1 91.88 81 ILE A O 1
ATOM 614 N N . ARG A 1 82 ? -4.68 9.781 -1.408 1 88.06 82 ARG A N 1
ATOM 615 C CA . ARG A 1 82 ? -5.688 8.836 -1.874 1 88.06 82 ARG A CA 1
ATOM 616 C C . ARG A 1 82 ? -5.348 8.312 -3.268 1 88.06 82 ARG A C 1
ATOM 618 O O . ARG A 1 82 ? -6.105 8.531 -4.215 1 88.06 82 ARG A O 1
ATOM 625 N N . GLU A 1 83 ? -4.234 7.574 -3.32 1 77.5 83 GLU A N 1
ATOM 626 C CA . GLU A 1 83 ? -3.721 7.191 -4.633 1 77.5 83 GLU A CA 1
ATOM 627 C C . GLU A 1 83 ? -3.672 5.672 -4.781 1 77.5 83 GLU A C 1
ATOM 629 O O . GLU A 1 83 ? -3.34 5.16 -5.852 1 77.5 83 GLU A O 1
ATOM 634 N N . ARG A 1 84 ? -4.02 4.902 -3.797 1 75.5 84 ARG A N 1
ATOM 635 C CA . ARG A 1 84 ? -4.02 3.445 -3.898 1 75.5 84 ARG A CA 1
ATOM 636 C C . ARG A 1 84 ? -5.293 2.943 -4.574 1 75.5 84 ARG A C 1
ATOM 638 O O . ARG A 1 84 ? -6.344 3.576 -4.473 1 75.5 84 ARG A O 1
ATOM 645 N N . PRO A 1 85 ? -5.055 1.746 -5.156 1 69.94 85 PRO A N 1
ATOM 646 C CA . PRO A 1 85 ? -6.277 1.156 -5.707 1 69.94 85 PRO A CA 1
ATOM 647 C C . PRO A 1 85 ? -7.371 0.985 -4.656 1 69.94 85 PRO A C 1
ATOM 649 O O . PRO A 1 85 ? -7.082 0.662 -3.502 1 69.94 85 PRO A O 1
ATOM 652 N N . ASN A 1 86 ? -8.578 1.366 -4.965 1 75.81 86 ASN A N 1
ATOM 653 C CA . ASN A 1 86 ? -9.781 1.139 -4.176 1 75.81 86 ASN A CA 1
ATOM 654 C C . ASN A 1 86 ? -9.883 2.119 -3.01 1 75.81 86 ASN A C 1
ATOM 656 O O . ASN A 1 86 ? -10.734 1.958 -2.131 1 75.81 86 ASN A O 1
ATOM 660 N N . ASP A 1 87 ? -9.031 3.117 -2.975 1 80.69 87 ASP A N 1
ATOM 661 C CA . ASP A 1 87 ? -9.109 4.074 -1.876 1 80.69 87 ASP A CA 1
ATOM 662 C C . ASP A 1 87 ? -10.492 4.711 -1.796 1 80.69 87 ASP A C 1
ATOM 664 O O . ASP A 1 87 ? -11.016 4.938 -0.703 1 80.69 87 ASP A O 1
ATOM 668 N N . ASP A 1 88 ? -11.039 4.988 -2.906 1 80.94 88 ASP A N 1
ATOM 669 C CA . ASP A 1 88 ? -12.359 5.598 -2.918 1 80.94 88 ASP A CA 1
ATOM 670 C C . ASP A 1 88 ? -13.414 4.637 -2.377 1 80.94 88 ASP A C 1
ATOM 672 O O . ASP A 1 88 ? -14.18 4.988 -1.479 1 80.94 88 ASP A O 1
ATOM 676 N N . THR A 1 89 ? -13.352 3.416 -2.893 1 81.56 89 THR A N 1
ATOM 677 C CA . THR A 1 89 ? -14.328 2.414 -2.49 1 81.56 89 THR A CA 1
ATOM 678 C C . THR A 1 89 ? -14.18 2.078 -1.01 1 81.56 89 THR A C 1
ATOM 680 O O . THR A 1 89 ? -15.18 1.858 -0.315 1 81.56 89 THR A O 1
ATOM 683 N N . PHE A 1 90 ? -12.992 2.146 -0.564 1 88.44 90 PHE A N 1
ATOM 684 C CA . PHE A 1 90 ? -12.727 1.765 0.819 1 88.44 90 PHE A CA 1
ATOM 685 C C . PHE A 1 90 ? -12.719 2.988 1.727 1 88.44 90 PHE A C 1
ATOM 687 O O . PHE A 1 90 ? -12.477 2.875 2.93 1 88.44 90 PHE A O 1
ATOM 694 N N . ARG A 1 91 ? -12.953 4.188 1.127 1 92.75 91 ARG A N 1
ATOM 695 C CA . ARG A 1 91 ? -12.969 5.426 1.896 1 92.75 91 ARG A CA 1
ATOM 696 C C . ARG A 1 91 ? -11.734 5.527 2.793 1 92.75 91 ARG A C 1
ATOM 698 O O . ARG A 1 91 ? -11.859 5.773 3.996 1 92.75 91 ARG A O 1
ATOM 705 N N . ARG A 1 92 ? -10.633 5.352 2.158 1 94.88 92 ARG A N 1
ATOM 706 C CA . ARG A 1 92 ? -9.352 5.316 2.857 1 94.88 92 ARG A CA 1
ATOM 707 C C . ARG A 1 92 ? -8.398 6.367 2.305 1 94.88 92 ARG A C 1
ATOM 709 O O . ARG A 1 92 ? -8.516 6.777 1.149 1 94.88 92 ARG A O 1
ATOM 716 N N . ALA A 1 93 ? -7.48 6.848 3.15 1 95 93 ALA A N 1
ATOM 717 C CA . ALA A 1 93 ? -6.379 7.727 2.764 1 95 93 ALA A CA 1
ATOM 718 C C . ALA A 1 93 ? -5.129 7.434 3.586 1 95 93 ALA A C 1
ATOM 720 O O . ALA A 1 93 ? -5.176 6.656 4.543 1 95 93 ALA A O 1
ATOM 721 N N . GLU A 1 94 ? -4.082 7.969 3.148 1 95.88 94 GLU A N 1
ATOM 722 C CA . GLU A 1 94 ? -2.826 7.918 3.891 1 95.88 94 GLU A CA 1
ATOM 723 C C . GLU A 1 94 ? -2.389 9.305 4.336 1 95.88 94 GLU A C 1
ATOM 725 O O . GLU A 1 94 ? -2.357 10.242 3.529 1 95.88 94 GLU A O 1
ATOM 730 N N . LEU A 1 95 ? -2.111 9.422 5.609 1 96.56 95 LEU A N 1
ATOM 731 C CA . LEU A 1 95 ? -1.556 10.664 6.145 1 96.56 95 LEU A CA 1
ATOM 732 C C . LEU A 1 95 ? -0.045 10.711 5.945 1 96.56 95 LEU A C 1
ATOM 734 O O . LEU A 1 95 ? 0.65 9.719 6.176 1 96.56 95 LEU A O 1
ATOM 738 N N . ALA A 1 96 ? 0.45 11.82 5.5 1 93.94 96 ALA A N 1
ATOM 739 C CA . ALA A 1 96 ? 1.878 12.109 5.41 1 93.94 96 ALA A CA 1
ATOM 740 C C . ALA A 1 96 ? 2.156 13.586 5.688 1 93.94 96 ALA A C 1
ATOM 742 O O . ALA A 1 96 ? 1.255 14.422 5.605 1 93.94 96 ALA A O 1
ATOM 743 N N . TYR A 1 97 ? 3.408 13.805 6.066 1 93.81 97 TYR A N 1
ATOM 744 C CA . TYR A 1 97 ? 3.771 15.188 6.363 1 93.81 97 TYR A CA 1
ATOM 745 C C . TYR A 1 97 ? 5.285 15.336 6.473 1 93.81 97 TYR A C 1
ATOM 747 O O . TYR A 1 97 ? 6.004 14.352 6.641 1 93.81 97 TYR A O 1
ATOM 755 N N . TRP A 1 98 ? 5.676 16.547 6.305 1 92.38 98 TRP A N 1
ATOM 756 C CA . TRP A 1 98 ? 7.008 16.938 6.754 1 92.38 98 TRP A CA 1
ATOM 757 C C . TRP A 1 98 ? 7.008 18.375 7.254 1 92.38 98 TRP A C 1
ATOM 759 O O . TRP A 1 98 ? 6.203 19.203 6.809 1 92.38 98 TRP A O 1
ATOM 769 N N . ILE A 1 99 ? 7.793 18.625 8.227 1 95.19 99 ILE A N 1
ATOM 770 C CA . ILE A 1 99 ? 8.039 19.938 8.789 1 95.19 99 ILE A CA 1
ATOM 771 C C . ILE A 1 99 ? 9.5 20.328 8.57 1 95.19 99 ILE A C 1
ATOM 773 O O . ILE A 1 99 ? 10.391 19.484 8.672 1 95.19 99 ILE A O 1
ATOM 777 N N . ALA A 1 100 ? 9.703 21.594 8.266 1 95.56 100 ALA A N 1
ATOM 778 C CA . ALA A 1 100 ? 11.07 22.078 8.125 1 95.56 100 ALA A CA 1
ATOM 779 C C . ALA A 1 100 ? 11.891 21.797 9.383 1 95.56 100 ALA A C 1
ATOM 781 O O . ALA A 1 100 ? 11.406 21.969 10.5 1 95.56 100 ALA A O 1
ATOM 782 N N . PRO A 1 101 ? 13.125 21.391 9.18 1 93.69 101 PRO A N 1
ATOM 783 C CA . PRO A 1 101 ? 13.938 20.953 10.32 1 93.69 101 PRO A CA 1
ATOM 784 C C . PRO A 1 101 ? 14.078 22.031 11.391 1 93.69 101 PRO A C 1
ATOM 786 O O . PRO A 1 101 ? 14.039 21.719 12.586 1 93.69 101 PRO A O 1
ATOM 789 N N . ASP A 1 102 ? 14.18 23.219 11.016 1 94 102 ASP A N 1
ATOM 790 C CA . ASP A 1 102 ? 14.375 24.312 11.961 1 94 102 ASP A CA 1
ATOM 791 C C . ASP A 1 102 ? 13.117 24.531 12.797 1 94 102 ASP A C 1
ATOM 793 O O . ASP A 1 102 ? 13.148 25.266 13.797 1 94 102 ASP A O 1
ATOM 797 N N . GLU A 1 103 ? 12.031 23.891 12.43 1 94.81 103 GLU A N 1
ATOM 798 C CA . GLU A 1 103 ? 10.75 24.094 13.109 1 94.81 103 GLU A CA 1
ATOM 799 C C . GLU A 1 103 ? 10.328 22.828 13.852 1 94.81 103 GLU A C 1
ATOM 801 O O . GLU A 1 103 ? 9.195 22.734 14.336 1 94.81 103 GLU A O 1
ATOM 806 N N . TRP A 1 104 ? 11.211 21.891 13.984 1 92.5 104 TRP A N 1
ATOM 807 C CA . TRP A 1 104 ? 10.914 20.641 14.688 1 92.5 104 TRP A CA 1
ATOM 808 C C . TRP A 1 104 ? 10.719 20.891 16.172 1 92.5 104 TRP A C 1
ATOM 810 O O . TRP A 1 104 ? 11.305 21.828 16.734 1 92.5 104 TRP A O 1
ATOM 820 N N . GLY A 1 105 ? 9.82 20.062 16.797 1 91.81 105 GLY A N 1
ATOM 821 C CA . GLY A 1 105 ? 9.664 20.125 18.234 1 91.81 105 GLY A CA 1
ATOM 822 C C . GLY A 1 105 ? 8.633 21.141 18.688 1 91.81 105 GLY A C 1
ATOM 823 O O . GLY A 1 105 ? 8.438 21.344 19.891 1 91.81 105 GLY A O 1
ATOM 824 N N . ASN A 1 106 ? 7.949 21.781 17.75 1 94.25 106 ASN A N 1
ATOM 825 C CA . ASN A 1 106 ? 6.98 22.812 18.078 1 94.25 106 ASN A CA 1
ATOM 826 C C . ASN A 1 106 ? 5.551 22.281 18.062 1 94.25 106 ASN A C 1
ATOM 828 O O . ASN A 1 106 ? 4.602 23.016 18.328 1 94.25 106 ASN A O 1
ATOM 832 N N . GLY A 1 107 ? 5.383 21.031 17.672 1 95.25 107 GLY A N 1
ATOM 833 C CA . GLY A 1 107 ? 4.066 20.422 17.672 1 95.25 107 GLY A CA 1
ATOM 834 C C . GLY A 1 107 ? 3.275 20.734 16.406 1 95.25 107 GLY A C 1
ATOM 835 O O . GLY A 1 107 ? 2.084 20.422 16.328 1 95.25 107 GLY A O 1
ATOM 836 N N . TYR A 1 108 ? 3.893 21.266 15.406 1 96.88 108 TYR A N 1
ATOM 837 C CA . TYR A 1 108 ? 3.203 21.688 14.195 1 96.88 108 TYR A CA 1
ATOM 838 C C . TYR A 1 108 ? 2.697 20.5 13.406 1 96.88 108 TYR A C 1
ATOM 840 O O . TYR A 1 108 ? 1.596 20.531 12.852 1 96.88 108 TYR A O 1
ATOM 848 N N . ALA A 1 109 ? 3.459 19.469 13.375 1 96.06 109 ALA A N 1
ATOM 849 C CA . ALA A 1 109 ? 3.045 18.266 12.641 1 96.06 109 ALA A CA 1
ATOM 850 C C . ALA A 1 109 ? 1.777 17.672 13.242 1 96.06 109 ALA A C 1
ATOM 852 O O . ALA A 1 109 ? 0.833 17.344 12.523 1 96.06 109 ALA A O 1
ATOM 853 N N . THR A 1 110 ? 1.807 17.547 14.562 1 96.31 110 THR A N 1
ATOM 854 C CA . THR A 1 110 ? 0.645 17 15.25 1 96.31 110 THR A CA 1
ATOM 855 C C . THR A 1 110 ? -0.587 17.875 15.016 1 96.31 110 THR A C 1
ATOM 857 O O . THR A 1 110 ? -1.658 17.359 14.68 1 96.31 110 THR A O 1
ATOM 860 N N . ASP A 1 111 ? -0.429 19.125 15.18 1 97.06 111 ASP A N 1
ATOM 861 C CA . ASP A 1 111 ? -1.526 20.078 15.023 1 97.06 111 ASP A CA 1
ATOM 862 C C . ASP A 1 111 ? -2.086 20.047 13.602 1 97.06 111 ASP A C 1
ATOM 864 O O . ASP A 1 111 ? -3.299 19.938 13.406 1 97.06 111 ASP A O 1
ATOM 868 N N . ALA A 1 112 ? -1.273 20.094 12.594 1 96.81 112 ALA A N 1
ATOM 869 C CA . ALA A 1 112 ? -1.675 20.062 11.195 1 96.81 112 ALA A CA 1
ATOM 870 C C . ALA A 1 112 ? -2.35 18.734 10.852 1 96.81 112 ALA A C 1
ATOM 872 O O . ALA A 1 112 ? -3.367 18.703 10.156 1 96.81 112 ALA A O 1
ATOM 873 N N . SER A 1 113 ? -1.754 17.656 11.344 1 97.25 113 SER A N 1
ATOM 874 C CA . SER A 1 113 ? -2.303 16.328 11.094 1 97.25 113 SER A CA 1
ATOM 875 C C . SER A 1 113 ? -3.717 16.203 11.648 1 97.25 113 SER A C 1
ATOM 877 O O . SER A 1 113 ? -4.613 15.695 10.969 1 97.25 113 SER A O 1
ATOM 879 N N . ARG A 1 114 ? -3.9 16.672 12.828 1 97.44 114 ARG A N 1
ATOM 880 C CA . ARG A 1 114 ? -5.223 16.578 13.438 1 97.44 114 ARG A CA 1
ATOM 881 C C . ARG A 1 114 ? -6.25 17.375 12.641 1 97.44 114 ARG A C 1
ATOM 883 O O . ARG A 1 114 ? -7.391 16.938 12.484 1 97.44 114 ARG A O 1
ATOM 890 N N . ALA A 1 115 ? -5.859 18.516 12.18 1 96.56 115 ALA A N 1
ATOM 891 C CA . ALA A 1 115 ? -6.762 19.344 11.391 1 96.56 115 ALA A CA 1
ATOM 892 C C . ALA A 1 115 ? -7.172 18.641 10.102 1 96.56 115 ALA A C 1
ATOM 894 O O . ALA A 1 115 ? -8.352 18.625 9.742 1 96.56 115 ALA A O 1
ATOM 895 N N . VAL A 1 116 ? -6.211 18.047 9.414 1 96.62 116 VAL A N 1
ATOM 896 C CA . VAL A 1 116 ? -6.516 17.391 8.141 1 96.62 116 VAL A CA 1
ATOM 897 C C . VAL A 1 116 ? -7.305 16.109 8.398 1 96.62 116 VAL A C 1
ATOM 899 O O . VAL A 1 116 ? -8.18 15.742 7.609 1 96.62 116 VAL A O 1
ATOM 902 N N . LEU A 1 117 ? -6.98 15.469 9.461 1 97.75 117 LEU A N 1
ATOM 903 C CA . LEU A 1 117 ? -7.727 14.273 9.82 1 97.75 117 LEU A CA 1
ATOM 904 C C . LEU A 1 117 ? -9.188 14.602 10.102 1 97.75 117 LEU A C 1
ATOM 906 O O . LEU A 1 117 ? -10.094 13.898 9.641 1 97.75 117 LEU A O 1
ATOM 910 N N . ALA A 1 118 ? -9.391 15.688 10.852 1 96.81 118 ALA A N 1
ATOM 911 C CA . ALA A 1 118 ? -10.766 16.125 11.117 1 96.81 118 ALA A CA 1
ATOM 912 C C . ALA A 1 118 ? -11.516 16.375 9.812 1 96.81 118 ALA A C 1
ATOM 914 O O . ALA A 1 118 ? -12.656 15.938 9.641 1 96.81 118 ALA A O 1
ATOM 915 N N . HIS A 1 119 ? -10.875 17.031 8.961 1 96 119 HIS A N 1
ATOM 916 C CA . HIS A 1 119 ? -11.469 17.297 7.652 1 96 119 HIS A CA 1
ATOM 917 C C . HIS A 1 119 ? -11.75 15.992 6.902 1 96 119 HIS A C 1
ATOM 919 O O . HIS A 1 119 ? -12.812 15.836 6.301 1 96 119 HIS A O 1
ATOM 925 N N . GLY A 1 120 ? -10.797 15.062 6.898 1 96.56 120 GLY A N 1
ATOM 926 C CA . GLY A 1 120 ? -10.938 13.781 6.23 1 96.56 120 GLY A CA 1
ATOM 927 C C . GLY A 1 120 ? -12.125 12.969 6.734 1 96.56 120 GLY A C 1
ATOM 928 O O . GLY A 1 120 ? -12.906 12.445 5.941 1 96.56 120 GLY A O 1
ATOM 929 N N . PHE A 1 121 ? -12.258 12.898 8.008 1 97.31 121 PHE A N 1
ATOM 930 C CA . PHE A 1 121 ? -13.312 12.078 8.594 1 97.31 121 PHE A CA 1
ATOM 931 C C . PHE A 1 121 ? -14.656 12.797 8.523 1 97.31 121 PHE A C 1
ATOM 933 O O . PHE A 1 121 ? -15.664 12.195 8.148 1 97.31 121 PHE A O 1
ATOM 940 N N . ASP A 1 122 ? -14.703 14.062 8.789 1 94.25 122 ASP A N 1
ATOM 941 C CA . ASP A 1 122 ? -15.969 14.773 8.953 1 94.25 122 ASP A CA 1
ATOM 942 C C . ASP A 1 122 ? -16.5 15.258 7.605 1 94.25 122 ASP A C 1
ATOM 944 O O . ASP A 1 122 ? -17.703 15.156 7.34 1 94.25 122 ASP A O 1
ATOM 948 N N . ALA A 1 123 ? -15.664 15.781 6.824 1 93.69 123 ALA A N 1
ATOM 949 C CA . ALA A 1 123 ? -16.109 16.422 5.59 1 93.69 123 ALA A CA 1
ATOM 950 C C . ALA A 1 123 ? -16.031 15.469 4.406 1 93.69 123 ALA A C 1
ATOM 952 O O . ALA A 1 123 ? -16.953 15.383 3.596 1 93.69 123 ALA A O 1
ATOM 953 N N . ILE A 1 124 ? -14.961 14.781 4.27 1 91.81 124 ILE A N 1
ATOM 954 C CA . ILE A 1 124 ? -14.758 13.883 3.141 1 91.81 124 ILE A CA 1
ATOM 955 C C . ILE A 1 124 ? -15.508 12.57 3.395 1 91.81 124 ILE A C 1
ATOM 957 O O . ILE A 1 124 ? -15.961 11.914 2.453 1 91.81 124 ILE A O 1
ATOM 961 N N . GLY A 1 125 ? -15.578 12.172 4.645 1 95.25 125 GLY A N 1
ATOM 962 C CA . GLY A 1 125 ? -16.297 10.953 4.996 1 95.25 125 GLY A CA 1
ATOM 963 C C . GLY A 1 125 ? -15.422 9.711 4.93 1 95.25 125 GLY A C 1
ATOM 964 O O . GLY A 1 125 ? -15.898 8.633 4.57 1 95.25 125 GLY A O 1
ATOM 965 N N . LEU A 1 126 ? -14.211 9.805 5.262 1 96.31 126 LEU A N 1
ATOM 966 C CA . LEU A 1 126 ? -13.305 8.664 5.27 1 96.31 126 LEU A CA 1
ATOM 967 C C . LEU A 1 126 ? -13.68 7.676 6.371 1 96.31 126 LEU A C 1
ATOM 969 O O . LEU A 1 126 ? -14.18 8.078 7.426 1 96.31 126 LEU A O 1
ATOM 973 N N . HIS A 1 127 ? -13.398 6.398 6.133 1 97.5 127 HIS A N 1
ATOM 974 C CA . HIS A 1 127 ? -13.57 5.328 7.109 1 97.5 127 HIS A CA 1
ATOM 975 C C . HIS A 1 127 ? -12.289 5.082 7.891 1 97.5 127 HIS A C 1
ATOM 977 O O . HIS A 1 127 ? -12.328 4.762 9.078 1 97.5 127 HIS A O 1
ATOM 983 N N . LYS A 1 128 ? -11.258 5.219 7.191 1 97.81 128 LYS A N 1
ATOM 984 C CA . LYS A 1 128 ? -9.953 4.902 7.773 1 97.81 128 LYS A CA 1
ATOM 985 C C . LYS A 1 128 ? -8.859 5.773 7.168 1 97.81 128 LYS A C 1
ATOM 987 O O . LYS A 1 128 ? -8.852 6.027 5.961 1 97.81 128 LYS A O 1
ATOM 992 N N . VAL A 1 129 ? -7.957 6.195 8.008 1 97.88 129 VAL A N 1
ATOM 993 C CA . VAL A 1 129 ? -6.715 6.809 7.543 1 97.88 129 VAL A CA 1
ATOM 994 C C . VAL A 1 129 ? -5.523 5.98 8.016 1 97.88 129 VAL A C 1
ATOM 996 O O . VAL A 1 129 ? -5.48 5.531 9.156 1 97.88 129 VAL A O 1
ATOM 999 N N . THR A 1 130 ? -4.59 5.738 7.098 1 97.88 130 THR A N 1
ATOM 1000 C CA . THR A 1 130 ? -3.369 5.008 7.422 1 97.88 130 THR A CA 1
ATOM 1001 C C . THR A 1 130 ? -2.164 5.941 7.438 1 97.88 130 THR A C 1
ATOM 1003 O O . THR A 1 130 ? -2.254 7.086 6.98 1 97.88 130 THR A O 1
ATOM 1006 N N . ALA A 1 131 ? -1.111 5.469 8.031 1 96.69 131 ALA A N 1
ATOM 1007 C CA . ALA A 1 131 ? 0.178 6.156 8.023 1 96.69 131 ALA A CA 1
ATOM 1008 C C . ALA A 1 131 ? 1.322 5.172 8.25 1 96.69 131 ALA A C 1
ATOM 1010 O O . ALA A 1 131 ? 1.106 4.066 8.75 1 96.69 131 ALA A O 1
ATOM 1011 N N . THR A 1 132 ? 2.438 5.625 7.824 1 94.44 132 THR A N 1
ATOM 1012 C CA . THR A 1 132 ? 3.635 4.82 8.047 1 94.44 132 THR A CA 1
ATOM 1013 C C . THR A 1 132 ? 4.773 5.684 8.586 1 94.44 132 THR A C 1
ATOM 1015 O O . THR A 1 132 ? 4.785 6.902 8.391 1 94.44 132 THR A O 1
ATOM 1018 N N . ALA A 1 133 ? 5.668 5.043 9.328 1 92.88 133 ALA A N 1
ATOM 1019 C CA . ALA A 1 133 ? 6.863 5.699 9.852 1 92.88 133 ALA A CA 1
ATOM 1020 C C . ALA A 1 133 ? 8.055 4.746 9.867 1 92.88 133 ALA A C 1
ATOM 1022 O O . ALA A 1 133 ? 7.898 3.559 10.172 1 92.88 133 ALA A O 1
ATOM 1023 N N . PHE A 1 134 ? 9.156 5.309 9.57 1 89.19 134 PHE A N 1
ATOM 1024 C CA . PHE A 1 134 ? 10.367 4.504 9.695 1 89.19 134 PHE A CA 1
ATOM 1025 C C . PHE A 1 134 ? 10.656 4.188 11.156 1 89.19 134 PHE A C 1
ATOM 1027 O O . PHE A 1 134 ? 10.391 5.004 12.039 1 89.19 134 PHE A O 1
ATOM 1034 N N . GLU A 1 135 ? 11.281 3.053 11.305 1 84.38 135 GLU A N 1
ATOM 1035 C CA . GLU A 1 135 ? 11.656 2.619 12.648 1 84.38 135 GLU A CA 1
ATOM 1036 C C . GLU A 1 135 ? 12.594 3.625 13.312 1 84.38 135 GLU A C 1
ATOM 1038 O O . GLU A 1 135 ? 12.484 3.887 14.508 1 84.38 135 GLU A O 1
ATOM 1043 N N . HIS A 1 136 ? 13.43 4.223 12.578 1 78.88 136 HIS A N 1
ATOM 1044 C CA . HIS A 1 136 ? 14.453 5.105 13.117 1 78.88 136 HIS A CA 1
ATOM 1045 C C . HIS A 1 136 ? 13.953 6.539 13.227 1 78.88 136 HIS A C 1
ATOM 1047 O O . HIS A 1 136 ? 14.719 7.453 13.531 1 78.88 136 HIS A O 1
ATOM 1053 N N . ASN A 1 137 ? 12.656 6.734 12.961 1 80.12 137 ASN A N 1
ATOM 1054 C CA . ASN A 1 137 ? 12.055 8.055 13.094 1 80.12 137 ASN A CA 1
ATOM 1055 C C . ASN A 1 137 ? 11.055 8.109 14.242 1 80.12 137 ASN A C 1
ATOM 1057 O O . ASN A 1 137 ? 9.844 8.195 14.016 1 80.12 137 ASN A O 1
ATOM 1061 N N . PRO A 1 138 ? 11.57 8.203 15.406 1 81.81 138 PRO A N 1
ATOM 1062 C CA . PRO A 1 138 ? 10.68 8.195 16.562 1 81.81 138 PRO A CA 1
ATOM 1063 C C . PRO A 1 138 ? 9.773 9.422 16.625 1 81.81 138 PRO A C 1
ATOM 1065 O O . PRO A 1 138 ? 8.664 9.359 17.156 1 81.81 138 PRO A O 1
ATOM 1068 N N . ALA A 1 139 ? 10.227 10.461 16.094 1 84.69 139 ALA A N 1
ATOM 1069 C CA . ALA A 1 139 ? 9.43 11.688 16.109 1 84.69 139 ALA A CA 1
ATOM 1070 C C . ALA A 1 139 ? 8.125 11.5 15.344 1 84.69 139 ALA A C 1
ATOM 1072 O O . ALA A 1 139 ? 7.055 11.883 15.828 1 84.69 139 ALA A O 1
ATOM 1073 N N . SER A 1 140 ? 8.211 10.906 14.211 1 88.38 140 SER A N 1
ATOM 1074 C CA . SER A 1 140 ? 7.016 10.664 13.414 1 88.38 140 SER A CA 1
ATOM 1075 C C . SER A 1 140 ? 6.07 9.695 14.117 1 88.38 140 SER A C 1
ATOM 1077 O O . SER A 1 140 ? 4.852 9.867 14.07 1 88.38 140 SER A O 1
ATOM 1079 N N . ARG A 1 141 ? 6.617 8.766 14.75 1 91.12 141 ARG A N 1
ATOM 1080 C CA . ARG A 1 141 ? 5.793 7.797 15.469 1 91.12 141 ARG A CA 1
ATOM 1081 C C . ARG A 1 141 ? 5.023 8.469 16.609 1 91.12 141 ARG A C 1
ATOM 1083 O O . ARG A 1 141 ? 3.84 8.188 16.812 1 91.12 141 ARG A O 1
ATOM 1090 N N . ARG A 1 142 ? 5.664 9.32 17.297 1 91.19 142 ARG A N 1
ATOM 1091 C CA . ARG A 1 142 ? 5.023 10.039 18.391 1 91.19 142 ARG A CA 1
ATOM 1092 C C . ARG A 1 142 ? 3.867 10.898 17.875 1 91.19 142 ARG A C 1
ATOM 1094 O O . ARG A 1 142 ? 2.816 10.977 18.516 1 91.19 142 ARG A O 1
ATOM 1101 N N . VAL A 1 143 ? 4.059 11.539 16.766 1 93.25 143 VAL A N 1
ATOM 1102 C CA . VAL A 1 143 ? 3.014 12.352 16.156 1 93.25 143 VAL A CA 1
ATOM 1103 C C . VAL A 1 143 ? 1.788 11.484 15.875 1 93.25 143 VAL A C 1
ATOM 1105 O O . VAL A 1 143 ? 0.66 11.875 16.188 1 93.25 143 VAL A O 1
ATOM 1108 N N . LEU A 1 144 ? 1.993 10.32 15.32 1 95.44 144 LEU A N 1
ATOM 1109 C CA . LEU A 1 144 ? 0.896 9.43 14.953 1 95.44 144 LEU A CA 1
ATOM 1110 C C . LEU A 1 144 ? 0.158 8.938 16.188 1 95.44 144 LEU A C 1
ATOM 1112 O O . LEU A 1 144 ? -1.075 8.914 16.219 1 95.44 144 LEU A O 1
ATOM 1116 N N . GLU A 1 145 ? 0.918 8.625 17.172 1 93.25 145 GLU A N 1
ATOM 1117 C CA . GLU A 1 145 ? 0.308 8.172 18.422 1 93.25 145 GLU A CA 1
ATOM 1118 C C . GLU A 1 145 ? -0.503 9.289 19.062 1 93.25 145 GLU A C 1
ATOM 1120 O O . GLU A 1 145 ? -1.623 9.062 19.531 1 93.25 145 GLU A O 1
ATOM 1125 N N . LYS A 1 146 ? 0.036 10.469 19.094 1 93.25 146 LYS A N 1
ATOM 1126 C CA . LYS A 1 146 ? -0.658 11.625 19.656 1 93.25 146 LYS A CA 1
ATOM 1127 C C . LYS A 1 146 ? -1.917 11.953 18.859 1 93.25 146 LYS A C 1
ATOM 1129 O O . LYS A 1 146 ? -2.898 12.445 19.406 1 93.25 146 LYS A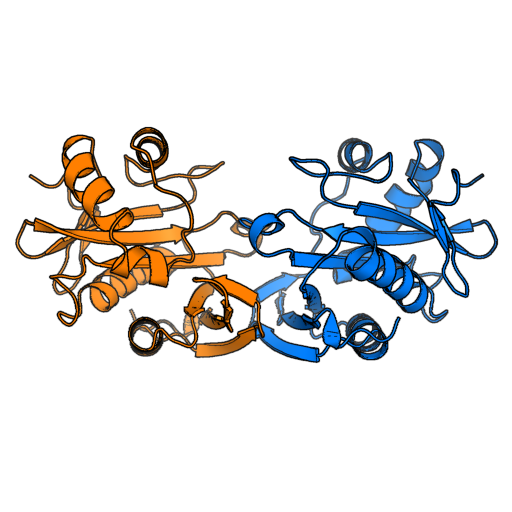 O 1
ATOM 1134 N N . ALA A 1 147 ? -1.878 11.633 17.625 1 93.94 147 ALA A N 1
ATOM 1135 C CA . ALA A 1 147 ? -3.018 11.922 16.75 1 93.94 147 ALA A CA 1
ATOM 1136 C C . ALA A 1 147 ? -4.082 10.836 16.875 1 93.94 147 ALA A C 1
ATOM 1138 O O . ALA A 1 147 ? -5.156 10.945 16.266 1 93.94 147 ALA A O 1
ATOM 1139 N N . GLY A 1 148 ? -3.795 9.766 17.578 1 95.06 148 GLY A N 1
ATOM 1140 C CA . GLY A 1 148 ? -4.801 8.758 17.875 1 95.06 148 GLY A CA 1
ATOM 1141 C C . GLY A 1 148 ? -4.617 7.484 17.062 1 95.06 148 GLY A C 1
ATOM 1142 O O . GLY A 1 148 ? -5.418 6.555 17.172 1 95.06 148 GLY A O 1
ATOM 1143 N N . PHE A 1 149 ? -3.541 7.422 16.297 1 97.75 149 PHE A N 1
ATOM 1144 C CA . PHE A 1 149 ? -3.311 6.242 15.469 1 97.75 149 PHE A CA 1
ATOM 1145 C C . PHE A 1 149 ? -2.938 5.043 16.328 1 97.75 149 PHE A C 1
ATOM 1147 O O . PHE A 1 149 ? -2.297 5.195 17.375 1 97.75 149 PHE A O 1
ATOM 1154 N N . GLU A 1 150 ? -3.35 3.883 15.875 1 97.44 150 GLU A N 1
ATOM 1155 C CA . GLU A 1 150 ? -2.963 2.619 16.5 1 97.44 150 GLU A CA 1
ATOM 1156 C C . GLU A 1 150 ? -2.01 1.834 15.594 1 97.44 150 GLU A C 1
ATOM 1158 O O . GLU A 1 150 ? -2.195 1.785 14.375 1 97.44 150 GLU A O 1
ATOM 1163 N N . GLY A 1 151 ? -1.028 1.183 16.25 1 97.12 151 GLY A N 1
ATOM 1164 C CA . GLY A 1 151 ? -0.116 0.339 15.5 1 97.12 151 GLY A CA 1
ATOM 1165 C C . GLY A 1 151 ? -0.789 -0.883 14.906 1 97.12 151 GLY A C 1
ATOM 1166 O O . GLY A 1 151 ? -1.561 -1.565 15.578 1 97.12 151 GLY A O 1
ATOM 1167 N N . GLU A 1 152 ? -0.441 -1.077 13.609 1 97.88 152 GLU A N 1
ATOM 1168 C CA . GLU A 1 152 ? -1.062 -2.207 12.922 1 97.88 152 GLU A CA 1
ATOM 1169 C C . GLU A 1 152 ? -0.015 -3.219 12.469 1 97.88 152 GLU A C 1
ATOM 1171 O O . GLU A 1 152 ? -0.337 -4.176 11.758 1 97.88 152 GLU A O 1
ATOM 1176 N N . GLY A 1 153 ? 1.192 -3 12.82 1 96.81 153 GLY A N 1
ATOM 1177 C CA . GLY A 1 153 ? 2.238 -3.965 12.523 1 96.81 153 GLY A CA 1
ATOM 1178 C C . GLY A 1 153 ? 3.527 -3.318 12.047 1 96.81 153 GLY A C 1
ATOM 1179 O O . GLY A 1 153 ? 3.619 -2.092 11.969 1 96.81 153 GLY A O 1
ATOM 1180 N N . VAL A 1 154 ? 4.5 -4.16 11.852 1 97.19 154 VAL A N 1
ATOM 1181 C CA . VAL A 1 154 ? 5.816 -3.746 11.383 1 97.19 154 VAL A CA 1
ATOM 1182 C C . VAL A 1 154 ? 6.16 -4.484 10.086 1 97.19 154 VAL A C 1
ATOM 1184 O O . VAL A 1 154 ? 6.148 -5.715 10.047 1 97.19 154 VAL A O 1
ATOM 1187 N N . HIS A 1 155 ? 6.363 -3.703 9.023 1 96.94 155 HIS A N 1
ATOM 1188 C CA . HIS A 1 155 ? 6.848 -4.238 7.758 1 96.94 155 HIS A CA 1
ATOM 1189 C C . HIS A 1 155 ? 8.367 -4.371 7.758 1 96.94 155 HIS A C 1
ATOM 1191 O O . HIS A 1 155 ? 9.078 -3.371 7.664 1 96.94 155 HIS A O 1
ATOM 1197 N N . ARG A 1 156 ? 8.828 -5.555 7.789 1 96.44 156 ARG A N 1
ATOM 1198 C CA . ARG A 1 156 ? 10.25 -5.82 7.965 1 96.44 156 ARG A CA 1
ATOM 1199 C C . ARG A 1 156 ? 11.031 -5.492 6.699 1 96.44 156 ARG A C 1
ATOM 1201 O O . ARG A 1 156 ? 10.633 -5.879 5.598 1 96.44 156 ARG A O 1
ATOM 1208 N N . ALA A 1 157 ? 12.156 -4.789 6.863 1 95.62 157 ALA A N 1
ATOM 1209 C CA . ALA A 1 157 ? 13.078 -4.477 5.777 1 95.62 157 ALA A CA 1
ATOM 1210 C C . ALA A 1 157 ? 12.328 -3.99 4.539 1 95.62 157 ALA A C 1
ATOM 1212 O O . ALA A 1 157 ? 12.602 -4.445 3.426 1 95.62 157 ALA A O 1
ATOM 1213 N N . GLU A 1 158 ? 11.422 -3.1 4.684 1 93.88 158 GLU A N 1
ATOM 1214 C CA . GLU A 1 158 ? 10.438 -2.693 3.688 1 93.88 158 GLU A CA 1
ATOM 1215 C C . GLU A 1 158 ? 11.008 -1.638 2.746 1 93.88 158 GLU A C 1
ATOM 1217 O O . GLU A 1 158 ? 10.625 -1.567 1.576 1 93.88 158 GLU A O 1
ATOM 1222 N N . ALA A 1 159 ? 11.914 -0.848 3.184 1 90.12 159 ALA A N 1
ATOM 1223 C CA . ALA A 1 159 ? 12.422 0.284 2.414 1 90.12 159 ALA A CA 1
ATOM 1224 C C . ALA A 1 159 ? 13.945 0.32 2.432 1 90.12 159 ALA A C 1
ATOM 1226 O O . ALA A 1 159 ? 14.57 -0.053 3.428 1 90.12 159 ALA A O 1
ATOM 1227 N N . TYR A 1 160 ? 14.469 0.778 1.306 1 87.44 160 TYR A N 1
ATOM 1228 C CA . TYR A 1 160 ? 15.914 0.975 1.218 1 87.44 160 TYR A CA 1
ATOM 1229 C C . TYR A 1 160 ? 16.266 2.447 1.37 1 87.44 160 TYR A C 1
ATOM 1231 O O . TYR A 1 160 ? 16 3.254 0.476 1 87.44 160 TYR A O 1
ATOM 1239 N N . VAL A 1 161 ? 16.828 2.748 2.551 1 81.62 161 VAL A N 1
ATOM 1240 C CA . VAL A 1 161 ? 17.156 4.137 2.875 1 81.62 161 VAL A CA 1
ATOM 1241 C C . VAL A 1 161 ? 18.594 4.242 3.342 1 81.62 161 VAL A C 1
ATOM 1243 O O . VAL A 1 161 ? 19.016 3.518 4.246 1 81.62 161 VAL A O 1
ATOM 1246 N N . ASP A 1 162 ? 19.312 5.133 2.711 1 80.81 162 ASP A N 1
ATOM 1247 C CA . ASP A 1 162 ? 20.703 5.414 3.066 1 80.81 162 ASP A CA 1
ATOM 1248 C C . ASP A 1 162 ? 21.531 4.133 3.104 1 80.81 162 ASP A C 1
ATOM 1250 O O . ASP A 1 162 ? 22.281 3.895 4.059 1 80.81 162 ASP A O 1
ATOM 1254 N N . GLY A 1 163 ? 21.281 3.293 2.225 1 83.25 163 GLY A N 1
ATOM 1255 C CA . GLY A 1 163 ? 22.109 2.119 2.029 1 83.25 163 GLY A CA 1
ATOM 1256 C C . GLY A 1 163 ? 21.719 0.952 2.914 1 83.25 163 GLY A C 1
ATOM 1257 O O . GLY A 1 163 ? 22.438 -0.048 2.984 1 83.25 163 GLY A O 1
ATOM 1258 N N . GLU A 1 164 ? 20.672 1.148 3.609 1 88.19 164 GLU A N 1
ATOM 1259 C CA . GLU A 1 164 ? 20.25 0.078 4.504 1 88.19 164 GLU A CA 1
ATOM 1260 C C . GLU A 1 164 ? 18.766 -0.21 4.348 1 88.19 164 GLU A C 1
ATOM 1262 O O . GLU A 1 164 ? 17.969 0.698 4.082 1 88.19 164 GLU A O 1
ATOM 1267 N N . TRP A 1 165 ? 18.484 -1.511 4.535 1 92.25 165 TRP A N 1
ATOM 1268 C CA . TRP A 1 165 ? 17.078 -1.894 4.594 1 92.25 165 TRP A CA 1
ATOM 1269 C C . TRP A 1 165 ? 16.469 -1.565 5.957 1 92.25 165 TRP A C 1
ATOM 1271 O O . TRP A 1 165 ? 17.047 -1.902 6.992 1 92.25 165 TRP A O 1
ATOM 1281 N N . ARG A 1 166 ? 15.281 -0.882 5.914 1 91.44 166 ARG A N 1
ATOM 1282 C CA . ARG A 1 166 ? 14.664 -0.403 7.148 1 91.44 166 ARG A CA 1
ATOM 1283 C C . ARG A 1 166 ? 13.242 -0.927 7.293 1 91.44 166 ARG A C 1
ATOM 1285 O O . ARG A 1 166 ? 12.516 -1.061 6.301 1 91.44 166 ARG A O 1
ATOM 1292 N N . ASP A 1 167 ? 12.938 -1.14 8.578 1 94.88 167 ASP A N 1
ATOM 1293 C CA . ASP A 1 167 ? 11.562 -1.495 8.914 1 94.88 167 ASP A CA 1
ATOM 1294 C C . ASP A 1 167 ? 10.648 -0.274 8.844 1 94.88 167 ASP A C 1
ATOM 1296 O O . ASP A 1 167 ? 11.086 0.849 9.109 1 94.88 167 ASP A O 1
ATOM 1300 N N . ILE A 1 168 ? 9.422 -0.582 8.469 1 94.06 168 ILE A N 1
ATOM 1301 C CA . ILE A 1 168 ? 8.391 0.45 8.453 1 94.06 168 ILE A CA 1
ATOM 1302 C C . ILE A 1 168 ? 7.262 0.069 9.414 1 94.06 168 ILE A C 1
ATOM 1304 O O . ILE A 1 168 ? 6.762 -1.058 9.375 1 94.06 168 ILE A O 1
ATOM 1308 N N . HIS A 1 169 ? 6.973 0.995 10.273 1 95.69 169 HIS A N 1
ATOM 1309 C CA . HIS A 1 169 ? 5.812 0.831 11.141 1 95.69 169 HIS A CA 1
ATOM 1310 C C . HIS A 1 169 ? 4.539 1.308 10.445 1 95.69 169 HIS A C 1
ATOM 1312 O O . HIS A 1 169 ? 4.5 2.414 9.906 1 95.69 169 HIS A O 1
ATOM 1318 N N . ARG A 1 170 ? 3.58 0.428 10.461 1 97.25 170 ARG A N 1
ATOM 1319 C CA . ARG A 1 170 ? 2.277 0.734 9.883 1 97.25 170 ARG A CA 1
ATOM 1320 C C . ARG A 1 170 ? 1.263 1.088 10.961 1 97.25 170 ARG A C 1
ATOM 1322 O O . ARG A 1 170 ? 1.191 0.421 11.992 1 97.25 170 ARG A O 1
ATOM 1329 N N . TYR A 1 171 ? 0.497 2.189 10.695 1 97.5 171 TYR A N 1
ATOM 1330 C CA . TYR A 1 171 ? -0.527 2.658 11.617 1 97.5 171 TYR A CA 1
ATOM 1331 C C . TYR A 1 171 ? -1.871 2.805 10.922 1 97.5 171 TYR A C 1
ATOM 1333 O O . TYR A 1 171 ? -1.925 3.014 9.703 1 97.5 171 TYR A O 1
ATOM 1341 N N . GLY A 1 172 ? -2.959 2.666 11.742 1 98.25 172 GLY A N 1
ATOM 1342 C CA . GLY A 1 172 ? -4.312 2.914 11.266 1 98.25 172 GLY A CA 1
ATOM 1343 C C . GLY A 1 172 ? -5.16 3.689 12.258 1 98.25 172 GLY A C 1
ATOM 1344 O O . GLY A 1 172 ? -5.012 3.523 13.469 1 98.25 172 GLY A O 1
ATOM 1345 N N . LEU A 1 173 ? -5.988 4.543 11.758 1 98.31 173 LEU A N 1
ATOM 1346 C CA . LEU A 1 173 ? -6.957 5.312 12.531 1 98.31 173 LEU A CA 1
ATOM 1347 C C . LEU A 1 173 ? -8.352 5.219 11.906 1 98.31 173 LEU A C 1
ATOM 1349 O O . LEU A 1 173 ? -8.555 5.656 10.773 1 98.31 173 LEU A O 1
ATOM 1353 N N . LEU A 1 174 ? -9.258 4.605 12.656 1 98.19 174 LEU A N 1
ATOM 1354 C CA . LEU A 1 174 ? -10.633 4.469 12.18 1 98.19 174 LEU A CA 1
ATOM 1355 C C . LEU A 1 174 ? -11.461 5.688 12.562 1 98.19 174 LEU A C 1
ATOM 1357 O O . LEU A 1 174 ? -11.234 6.301 13.609 1 98.19 174 LEU A O 1
ATOM 1361 N N . ALA A 1 175 ? -12.484 5.961 11.75 1 96.88 175 ALA A N 1
ATOM 1362 C CA . ALA A 1 175 ? -13.344 7.125 11.953 1 96.88 175 ALA A CA 1
ATOM 1363 C C . ALA A 1 175 ? -13.914 7.148 13.367 1 96.88 175 ALA A C 1
ATOM 1365 O O . ALA A 1 175 ? -13.953 8.195 14.016 1 96.88 175 ALA A O 1
ATOM 1366 N N . GLY A 1 176 ? -14.281 6.031 13.852 1 96.06 176 GLY A N 1
ATOM 1367 C CA . GLY A 1 176 ? -14.906 5.953 15.156 1 96.06 176 GLY A CA 1
ATOM 1368 C C . GLY A 1 176 ? -13.93 6.164 16.297 1 96.06 176 GLY A C 1
ATOM 1369 O O . GLY A 1 176 ? -14.336 6.367 17.438 1 96.06 176 GLY A O 1
ATOM 1370 N N . GLU A 1 177 ? -12.688 6.148 16.047 1 96 177 GLU A N 1
ATOM 1371 C CA . GLU A 1 177 ? -11.633 6.289 17.047 1 96 177 GLU A CA 1
ATOM 1372 C C . GLU A 1 177 ? -11.141 7.73 17.125 1 96 177 GLU A C 1
ATOM 1374 O O . GLU A 1 177 ? -10.453 8.102 18.078 1 96 177 GLU A O 1
ATOM 1379 N N . PHE A 1 178 ? -11.438 8.477 16.094 1 93.75 178 PHE A N 1
ATOM 1380 C CA . PHE A 1 178 ? -10.914 9.836 16.031 1 93.75 178 PHE A CA 1
ATOM 1381 C C . PHE A 1 178 ? -11.734 10.781 16.906 1 93.75 178 PHE A C 1
ATOM 1383 O O . PHE A 1 178 ? -12.961 10.844 16.781 1 93.75 178 PHE A O 1
ATOM 1390 N N . ASP A 1 179 ? -11.078 11.312 17.875 1 85.94 179 ASP A N 1
ATOM 1391 C CA . ASP A 1 179 ? -11.75 12.203 18.828 1 85.94 179 ASP A CA 1
ATOM 1392 C C . ASP A 1 179 ? -11.562 13.672 18.422 1 85.94 179 ASP A C 1
ATOM 1394 O O . ASP A 1 179 ? -11.898 14.578 19.188 1 85.94 179 ASP A O 1
ATOM 1398 N N . GLY A 1 180 ? -11.531 14.07 17.234 1 74.62 180 GLY A N 1
ATOM 1399 C CA . GLY A 1 180 ? -11.461 15.445 16.766 1 74.62 180 GLY A CA 1
ATOM 1400 C C . GLY A 1 180 ? -10.531 16.312 17.578 1 74.62 180 GLY A C 1
ATOM 1401 O O . GLY A 1 180 ? -10.227 15.992 18.734 1 74.62 180 GLY A O 1
ATOM 1402 N N . MET B 1 1 ? -4.887 -25.125 -26.234 1 62.09 1 MET B N 1
ATOM 1403 C CA . MET B 1 1 ? -3.613 -25.484 -25.625 1 62.09 1 MET B CA 1
ATOM 1404 C C . MET B 1 1 ? -2.986 -24.266 -24.938 1 62.09 1 MET B C 1
ATOM 1406 O O . MET B 1 1 ? -3.086 -23.141 -25.438 1 62.09 1 MET B O 1
ATOM 1410 N N . PRO B 1 2 ? -2.572 -24.516 -23.672 1 71.56 2 PRO B N 1
ATOM 1411 C CA . PRO B 1 2 ? -1.974 -23.344 -23.031 1 71.56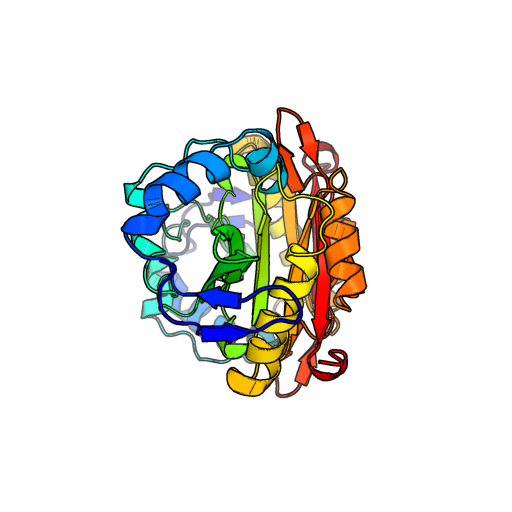 2 PRO B CA 1
ATOM 1412 C C . PRO B 1 2 ? -0.744 -22.828 -23.781 1 71.56 2 PRO B C 1
ATOM 1414 O O . PRO B 1 2 ? -0.125 -23.578 -24.547 1 71.56 2 PRO B O 1
ATOM 1417 N N . GLY B 1 3 ? -0.542 -21.578 -23.859 1 74.25 3 GLY B N 1
ATOM 1418 C CA . GLY B 1 3 ? 0.672 -21 -24.422 1 74.25 3 GLY B CA 1
ATOM 1419 C C . GLY B 1 3 ? 1.938 -21.609 -23.844 1 74.25 3 GLY B C 1
ATOM 1420 O O . GLY B 1 3 ? 1.881 -22.625 -23.125 1 74.25 3 GLY B O 1
ATOM 1421 N N . PRO B 1 4 ? 3.094 -21.266 -24.328 1 84.62 4 PRO B N 1
ATOM 1422 C CA . PRO B 1 4 ? 4.367 -21.828 -23.859 1 84.62 4 PRO B CA 1
ATOM 1423 C C . PRO B 1 4 ? 4.559 -21.688 -22.359 1 84.62 4 PRO B C 1
ATOM 1425 O O . PRO B 1 4 ? 4.105 -20.703 -21.75 1 84.62 4 PRO B O 1
ATOM 1428 N N . THR B 1 5 ? 5.234 -22.75 -21.859 1 92.56 5 THR B N 1
ATOM 1429 C CA . THR B 1 5 ? 5.547 -22.719 -20.422 1 92.56 5 THR B CA 1
ATOM 1430 C C . THR B 1 5 ? 6.617 -21.672 -20.141 1 92.56 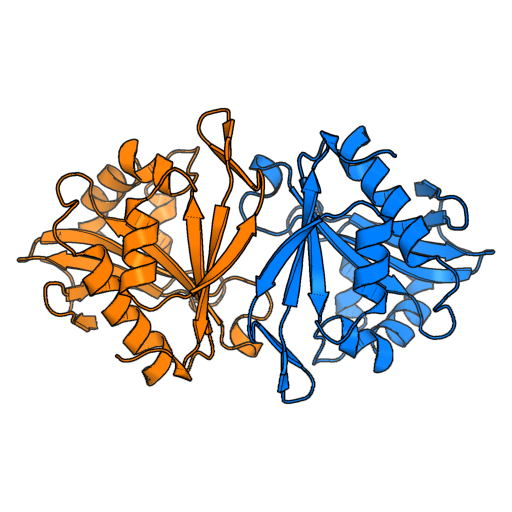5 THR B C 1
ATOM 1432 O O . THR B 1 5 ? 7.664 -21.641 -20.781 1 92.56 5 THR B O 1
ATOM 1435 N N . PHE B 1 6 ? 6.348 -20.828 -19.172 1 93.06 6 PHE B N 1
ATOM 1436 C CA . PHE B 1 6 ? 7.32 -19.844 -18.734 1 93.06 6 PHE B CA 1
ATOM 1437 C C . PHE B 1 6 ? 8.023 -20.297 -17.453 1 93.06 6 PHE B C 1
ATOM 1439 O O . PHE B 1 6 ? 9.25 -20.203 -17.359 1 93.06 6 PHE B O 1
ATOM 1446 N N . LEU B 1 7 ? 7.277 -20.734 -16.5 1 96 7 LEU B N 1
ATOM 1447 C CA . LEU B 1 7 ? 7.793 -21.328 -15.266 1 96 7 LEU B CA 1
ATOM 1448 C C . LEU B 1 7 ? 7.129 -22.672 -14.992 1 96 7 LEU B C 1
ATOM 1450 O O . LEU B 1 7 ? 6.074 -22.984 -15.547 1 96 7 LEU B O 1
ATOM 1454 N N . SER B 1 8 ? 7.82 -23.422 -14.117 1 96.5 8 SER B N 1
ATOM 1455 C CA . SER B 1 8 ? 7.277 -24.719 -13.734 1 96.5 8 SER B CA 1
ATOM 1456 C C . SER B 1 8 ? 7.34 -24.922 -12.227 1 96.5 8 SER B C 1
ATOM 1458 O O . SER B 1 8 ? 8.359 -24.641 -11.594 1 96.5 8 SER B O 1
ATOM 1460 N N . GLY B 1 9 ? 6.18 -25.297 -11.711 1 96.25 9 GLY B N 1
ATOM 1461 C CA . GLY B 1 9 ? 6.164 -25.828 -10.359 1 96.25 9 GLY B CA 1
ATOM 1462 C C . GLY B 1 9 ? 6.215 -27.344 -10.305 1 96.25 9 GLY B C 1
ATOM 1463 O O . GLY B 1 9 ? 6.641 -27.984 -11.266 1 96.25 9 GLY B O 1
ATOM 1464 N N . ASP B 1 10 ? 5.926 -27.906 -9.102 1 95.94 10 ASP B N 1
ATOM 1465 C CA . ASP B 1 10 ? 5.914 -29.359 -8.938 1 95.94 10 ASP B CA 1
ATOM 1466 C C . ASP B 1 10 ? 4.695 -29.969 -9.617 1 95.94 10 ASP B C 1
ATOM 1468 O O . ASP B 1 10 ? 4.777 -31.078 -10.172 1 95.94 10 ASP B O 1
ATOM 1472 N N . ARG B 1 11 ? 3.57 -29.234 -9.555 1 96.19 11 ARG B N 1
ATOM 1473 C CA . ARG B 1 11 ? 2.301 -29.781 -10.016 1 96.19 11 ARG B CA 1
ATOM 1474 C C . ARG B 1 11 ? 1.671 -28.891 -11.078 1 96.19 11 ARG B C 1
ATOM 1476 O O . ARG B 1 11 ? 0.679 -29.266 -11.711 1 96.19 11 ARG B O 1
ATOM 1483 N N . THR B 1 12 ? 2.195 -27.75 -11.211 1 97.75 12 THR B N 1
ATOM 1484 C CA . THR B 1 12 ? 1.622 -26.781 -12.141 1 97.75 12 THR B CA 1
ATOM 1485 C C . THR B 1 12 ? 2.691 -26.234 -13.086 1 97.75 12 THR B C 1
ATOM 1487 O O . THR B 1 12 ? 3.887 -26.359 -12.812 1 97.75 12 THR B O 1
ATOM 1490 N N . THR B 1 13 ? 2.227 -25.766 -14.219 1 97.44 13 THR B N 1
ATOM 1491 C CA . THR B 1 13 ? 3.029 -24.922 -15.094 1 97.44 13 THR B CA 1
ATOM 1492 C C . THR B 1 13 ? 2.4 -23.531 -15.242 1 97.44 13 THR B C 1
ATOM 1494 O O . THR B 1 13 ? 1.182 -23.391 -15.133 1 97.44 13 THR B O 1
ATOM 1497 N N . LEU B 1 14 ? 3.295 -22.531 -15.43 1 96.94 14 LEU B N 1
ATOM 1498 C CA . LEU B 1 14 ? 2.844 -21.156 -15.539 1 96.94 14 LEU B CA 1
ATOM 1499 C C . LEU B 1 14 ? 3.098 -20.609 -16.938 1 96.94 14 LEU B C 1
ATOM 1501 O O . LEU B 1 14 ? 4.195 -20.766 -17.484 1 96.94 14 LEU B O 1
ATOM 1505 N N . HIS B 1 15 ? 2.043 -19.969 -17.484 1 94.5 15 HIS B N 1
ATOM 1506 C CA . HIS B 1 15 ? 2.062 -19.531 -18.875 1 94.5 15 HIS B CA 1
ATOM 1507 C C . HIS B 1 15 ? 1.566 -18.094 -19.016 1 94.5 15 HIS B C 1
ATOM 1509 O O . HIS B 1 15 ? 0.655 -17.688 -18.281 1 94.5 15 HIS B O 1
ATOM 1515 N N . PRO B 1 16 ? 2.135 -17.328 -20.031 1 91.44 16 PRO B N 1
ATOM 1516 C CA . PRO B 1 16 ? 1.383 -16.141 -20.422 1 91.44 16 PRO B CA 1
ATOM 1517 C C . PRO B 1 16 ? 0.006 -16.469 -21 1 91.44 16 PRO B C 1
ATOM 1519 O O . PRO B 1 16 ? -0.123 -17.375 -21.828 1 91.44 16 PRO B O 1
ATOM 1522 N N . ALA B 1 17 ? -0.959 -15.734 -20.484 1 90.12 17 ALA B N 1
ATOM 1523 C CA . ALA B 1 17 ? -2.307 -15.984 -20.984 1 90.12 17 ALA B CA 1
ATOM 1524 C C . ALA B 1 17 ? -2.467 -15.469 -22.406 1 90.12 17 ALA B C 1
ATOM 1526 O O . ALA B 1 17 ? -1.771 -14.531 -22.828 1 90.12 17 ALA B O 1
ATOM 1527 N N . THR B 1 18 ? -3.332 -16.094 -23.156 1 88.06 18 THR B N 1
ATOM 1528 C CA . THR B 1 18 ? -3.656 -15.68 -24.516 1 88.06 18 THR B CA 1
ATOM 1529 C C . THR B 1 18 ? -5.148 -15.391 -24.656 1 88.06 18 THR B C 1
ATOM 1531 O O . THR B 1 18 ? -5.914 -15.586 -23.703 1 88.06 18 THR B O 1
ATOM 1534 N N . GLU B 1 19 ? -5.523 -14.922 -25.828 1 88.12 19 GLU B N 1
ATOM 1535 C CA . GLU B 1 19 ? -6.93 -14.656 -26.125 1 88.12 19 GLU B CA 1
ATOM 1536 C C . GLU B 1 19 ? -7.777 -15.906 -25.938 1 88.12 19 GLU B C 1
ATOM 1538 O O . GLU B 1 19 ? -8.938 -15.828 -25.531 1 88.12 19 GLU B O 1
ATOM 1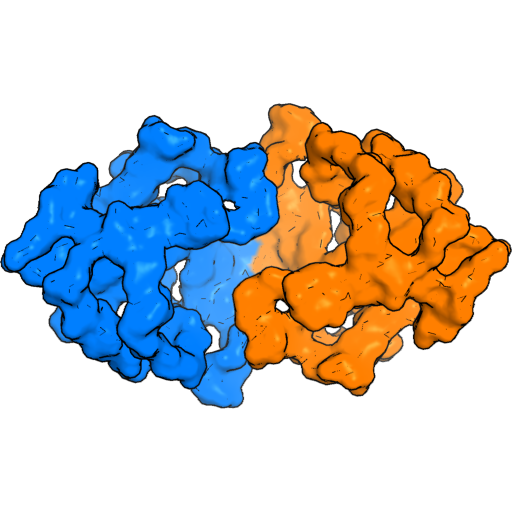543 N N . ASP B 1 20 ? -7.195 -17.031 -26.172 1 90.12 20 ASP B N 1
ATOM 1544 C CA . ASP B 1 20 ? -7.91 -18.297 -26.062 1 90.12 20 ASP B CA 1
ATOM 1545 C C . ASP B 1 20 ? -8.266 -18.609 -24.609 1 90.12 20 ASP B C 1
ATOM 1547 O O . ASP B 1 20 ? -9.133 -19.438 -24.344 1 90.12 20 ASP B O 1
ATOM 1551 N N . ASP B 1 21 ? -7.637 -17.938 -23.672 1 91 21 ASP B N 1
ATOM 1552 C CA . ASP B 1 21 ? -7.855 -18.203 -22.25 1 91 21 ASP B CA 1
ATOM 1553 C C . ASP B 1 21 ? -8.914 -17.266 -21.672 1 91 21 ASP B C 1
ATOM 1555 O O . ASP B 1 21 ? -9.352 -17.422 -20.531 1 91 21 ASP B O 1
ATOM 1559 N N . LEU B 1 22 ? -9.375 -16.344 -22.453 1 89.19 22 LEU B N 1
ATOM 1560 C CA . LEU B 1 22 ? -10.258 -15.273 -21.984 1 89.19 22 LEU B CA 1
ATOM 1561 C C . LEU B 1 22 ? -11.547 -15.844 -21.422 1 89.19 22 LEU B C 1
ATOM 1563 O O . LEU B 1 22 ? -12.016 -15.414 -20.375 1 89.19 22 LEU B O 1
ATOM 1567 N N . PRO B 1 23 ? -12.188 -16.859 -22.141 1 89.44 23 PRO B N 1
ATOM 1568 C CA . PRO B 1 23 ? -13.422 -17.406 -21.562 1 89.44 23 PRO B CA 1
ATOM 1569 C C . PRO B 1 23 ? -13.234 -17.969 -20.156 1 89.44 23 PRO B C 1
ATOM 1571 O O . PRO B 1 23 ? -14.047 -17.703 -19.266 1 89.44 23 PRO B O 1
ATOM 1574 N N . PHE B 1 24 ? -12.18 -18.688 -19.953 1 92.69 24 PHE B N 1
ATOM 1575 C CA . PHE B 1 24 ? -11.867 -19.25 -18.641 1 92.69 24 PHE B CA 1
ATOM 1576 C C . PHE B 1 24 ? -11.664 -18.141 -17.625 1 92.69 24 PHE B C 1
ATOM 1578 O O . PHE B 1 24 ? -12.211 -18.188 -16.516 1 92.69 24 PHE B O 1
ATOM 1585 N N . LEU B 1 25 ? -10.914 -17.141 -17.953 1 90.81 25 LEU B N 1
ATOM 1586 C CA . LEU B 1 25 ? -10.594 -16.031 -17.047 1 90.81 25 LEU B CA 1
ATOM 1587 C C . LEU B 1 25 ? -11.844 -15.25 -16.688 1 90.81 25 LEU B C 1
ATOM 1589 O O . LEU B 1 25 ? -12.078 -14.953 -15.508 1 90.81 25 LEU B O 1
ATOM 1593 N N . LEU B 1 26 ? -12.625 -14.93 -17.656 1 86.88 26 LEU B N 1
ATOM 1594 C CA . LEU B 1 26 ? -13.836 -14.148 -17.438 1 86.88 26 LEU B CA 1
ATOM 1595 C C . LEU B 1 26 ? -14.812 -14.898 -16.531 1 86.88 26 LEU B C 1
ATOM 1597 O O . LEU B 1 26 ? -15.383 -14.32 -15.602 1 86.88 26 LEU B O 1
ATOM 1601 N N . GLU B 1 27 ? -14.945 -16.125 -16.797 1 90.5 27 GLU B N 1
ATOM 1602 C CA . GLU B 1 27 ? -15.867 -16.953 -16.016 1 90.5 27 GLU B CA 1
ATOM 1603 C C . GLU B 1 27 ? -15.461 -17 -14.555 1 90.5 27 GLU B C 1
ATOM 1605 O O . GLU B 1 27 ? -16.281 -16.766 -13.664 1 90.5 27 GLU B O 1
ATOM 1610 N N . ASN B 1 28 ? -14.25 -17.219 -14.297 1 91.12 28 ASN B N 1
ATOM 1611 C CA . ASN B 1 28 ? -13.828 -17.516 -12.93 1 91.12 28 ASN B CA 1
ATOM 1612 C C . ASN B 1 28 ? -13.516 -16.25 -12.148 1 91.12 28 ASN B C 1
ATOM 1614 O O . ASN B 1 28 ? -13.742 -16.188 -10.945 1 91.12 28 ASN B O 1
ATOM 1618 N N . GLU B 1 29 ? -12.977 -15.258 -12.758 1 86.75 29 GLU B N 1
ATOM 1619 C CA . GLU B 1 29 ? -12.727 -14.008 -12.047 1 86.75 29 GLU B CA 1
ATOM 1620 C C . GLU B 1 29 ? -14.031 -13.352 -11.617 1 86.75 29 GLU B C 1
ATOM 1622 O O . GLU B 1 29 ? -14.062 -12.594 -10.641 1 86.75 29 GLU B O 1
ATOM 1627 N N . ASN B 1 30 ? -15.055 -13.633 -12.391 1 87 30 ASN B N 1
ATOM 1628 C CA . ASN B 1 30 ? -16.359 -13.062 -12.062 1 87 30 ASN B CA 1
ATOM 1629 C C . ASN B 1 30 ? -17.156 -13.969 -11.125 1 87 30 ASN B C 1
ATOM 1631 O O . ASN B 1 30 ? -18.234 -13.594 -10.664 1 87 30 ASN B O 1
ATOM 1635 N N . ASP B 1 31 ? -16.672 -15.156 -10.852 1 88.31 31 ASP B N 1
ATOM 1636 C CA . ASP B 1 31 ? -17.312 -16.047 -9.891 1 88.31 31 ASP B CA 1
ATOM 1637 C C . ASP B 1 31 ? -17.328 -15.422 -8.492 1 88.31 31 ASP B C 1
ATOM 1639 O O . ASP B 1 31 ? -16.312 -14.898 -8.023 1 88.31 31 ASP B O 1
ATOM 1643 N N . GLU B 1 32 ? -18.422 -15.562 -7.836 1 84.88 32 GLU B N 1
ATOM 1644 C CA . GLU B 1 32 ? -18.625 -14.914 -6.547 1 84.88 32 GLU B CA 1
ATOM 1645 C C . GLU B 1 32 ? -17.641 -15.422 -5.504 1 84.88 32 GLU B C 1
ATOM 1647 O O . GLU B 1 32 ? -17.172 -14.656 -4.66 1 84.88 32 GLU B O 1
ATOM 1652 N N . ARG B 1 33 ? -17.422 -16.672 -5.527 1 85.75 33 ARG B N 1
ATOM 1653 C CA . ARG B 1 33 ? -16.5 -17.281 -4.562 1 85.75 33 ARG B CA 1
ATOM 1654 C C . ARG B 1 33 ? -15.102 -16.703 -4.707 1 85.75 33 ARG B C 1
ATOM 1656 O O . ARG B 1 33 ? -14.406 -16.484 -3.713 1 85.75 33 ARG B O 1
ATOM 1663 N N . VAL B 1 34 ? -14.648 -16.406 -5.906 1 85.25 34 VAL B N 1
ATOM 1664 C CA . VAL B 1 34 ? -13.336 -15.828 -6.184 1 85.25 34 VAL B CA 1
ATOM 1665 C C . VAL B 1 34 ? -13.344 -14.344 -5.844 1 85.25 34 VAL B C 1
ATOM 1667 O O . VAL B 1 34 ? -12.422 -13.844 -5.188 1 85.25 34 VAL B O 1
ATOM 1670 N N . ARG B 1 35 ? -14.32 -13.633 -6.23 1 80.81 35 ARG B N 1
ATOM 1671 C CA . ARG B 1 35 ? -14.422 -12.195 -6.004 1 80.81 35 ARG B CA 1
ATOM 1672 C C . ARG B 1 35 ? -14.344 -11.875 -4.516 1 80.81 35 ARG B C 1
ATOM 1674 O O . ARG B 1 35 ? -13.766 -10.859 -4.125 1 80.81 35 ARG B O 1
ATOM 1681 N N . ARG B 1 36 ? -14.852 -12.703 -3.719 1 75.62 36 ARG B N 1
ATOM 1682 C CA . ARG B 1 36 ? -14.883 -12.477 -2.277 1 75.62 36 ARG B CA 1
ATOM 1683 C C . ARG B 1 36 ? -13.484 -12.531 -1.679 1 75.62 36 ARG B C 1
ATOM 1685 O O . ARG B 1 36 ? -13.242 -11.977 -0.609 1 75.62 36 ARG B O 1
ATOM 1692 N N . THR B 1 37 ? -12.664 -13.164 -2.418 1 75.19 37 THR B N 1
ATOM 1693 C CA . THR B 1 37 ? -11.305 -13.305 -1.91 1 75.19 37 THR B CA 1
ATOM 1694 C C . THR B 1 37 ? -10.438 -12.125 -2.336 1 75.19 37 THR B C 1
ATOM 1696 O O . THR B 1 37 ? -9.344 -11.93 -1.802 1 75.19 37 THR B O 1
ATOM 1699 N N . ARG B 1 38 ? -10.852 -11.281 -3.26 1 70 38 ARG B N 1
ATOM 1700 C CA . ARG B 1 38 ? -10.031 -10.219 -3.834 1 70 38 ARG B CA 1
ATOM 1701 C C . ARG B 1 38 ? -10.711 -8.859 -3.668 1 70 38 ARG B C 1
ATOM 1703 O O . ARG B 1 38 ? -10.219 -7.848 -4.172 1 70 38 ARG B O 1
ATOM 1710 N N . SER B 1 39 ? -11.633 -8.633 -3.037 1 59.69 39 SER B N 1
ATOM 1711 C CA . SER B 1 39 ? -12.391 -7.402 -2.812 1 59.69 39 SER B CA 1
ATOM 1712 C C . SER B 1 39 ? -12.969 -6.863 -4.117 1 59.69 39 SER B C 1
ATOM 1714 O O . SER B 1 39 ? -13.109 -5.648 -4.285 1 59.69 39 SER B O 1
ATOM 1716 N N . GLY B 1 40 ? -13.203 -7.672 -5.059 1 59.75 40 GLY B N 1
ATOM 1717 C CA . GLY B 1 40 ? -13.812 -7.215 -6.297 1 59.75 40 GLY B CA 1
ATOM 1718 C C . GLY B 1 40 ? -15.305 -6.98 -6.176 1 59.75 40 GLY B C 1
ATOM 1719 O O . GLY B 1 40 ? -16.047 -7.863 -5.73 1 59.75 40 GLY B O 1
ATOM 1720 N N . ALA B 1 41 ? -15.68 -5.684 -6.457 1 60.56 41 ALA B N 1
ATOM 1721 C CA . ALA B 1 41 ? -17.094 -5.355 -6.277 1 60.56 41 ALA B CA 1
ATOM 1722 C C . ALA B 1 41 ? -17.781 -5.176 -7.621 1 60.56 41 ALA B C 1
ATOM 1724 O O . ALA B 1 41 ? -19.016 -5.246 -7.707 1 60.56 41 ALA B O 1
ATOM 1725 N N . LEU B 1 42 ? -16.969 -5.051 -8.625 1 65.56 42 LEU B N 1
ATOM 1726 C CA . LEU B 1 42 ? -17.547 -4.836 -9.953 1 65.56 42 LEU B CA 1
ATOM 1727 C C . LEU B 1 42 ? -17.125 -5.945 -10.906 1 65.56 42 LEU B C 1
ATOM 1729 O O . LEU B 1 42 ? -16.062 -6.543 -10.742 1 65.56 42 LEU B O 1
ATOM 1733 N N . PRO B 1 43 ? -18.016 -6.227 -11.82 1 72.12 43 PRO B N 1
ATOM 1734 C CA . PRO B 1 43 ? -17.641 -7.25 -12.797 1 72.12 43 PRO B CA 1
ATOM 1735 C C . PRO B 1 43 ? -16.406 -6.863 -13.617 1 72.12 43 PRO B C 1
ATOM 1737 O O . PRO B 1 43 ? -16.188 -5.68 -13.883 1 72.12 43 PRO B O 1
ATOM 1740 N N . THR B 1 44 ? -15.648 -7.883 -13.953 1 71 44 THR B N 1
ATOM 1741 C CA . THR B 1 44 ? -14.516 -7.688 -14.852 1 71 44 THR B CA 1
ATOM 1742 C C . THR B 1 44 ? -14.922 -7.945 -16.297 1 71 44 THR B C 1
ATOM 1744 O O . THR B 1 44 ? -15.43 -9.023 -16.625 1 71 44 THR B O 1
ATOM 1747 N N . ALA B 1 45 ? -14.828 -6.91 -17.094 1 71.75 45 ALA B N 1
ATOM 1748 C CA . ALA B 1 45 ? -15.102 -7.055 -18.531 1 71.75 45 ALA B CA 1
ATOM 1749 C C . ALA B 1 45 ? -13.867 -7.543 -19.281 1 71.75 45 ALA B C 1
ATOM 1751 O O . ALA B 1 45 ? -12.75 -7.43 -18.781 1 71.75 45 ALA B O 1
ATOM 1752 N N . ALA B 1 46 ? -14.148 -8.102 -20.438 1 73.44 46 ALA B N 1
ATOM 1753 C CA . ALA B 1 46 ? -13.055 -8.648 -21.25 1 73.44 46 ALA B CA 1
ATOM 1754 C C . ALA B 1 46 ? -11.992 -7.586 -21.516 1 73.44 46 ALA B C 1
ATOM 1756 O O . ALA B 1 46 ? -10.797 -7.879 -21.516 1 73.44 46 ALA B O 1
ATOM 1757 N N . GLY B 1 47 ? -12.43 -6.43 -21.797 1 70.81 47 GLY B N 1
ATOM 1758 C CA . GLY B 1 47 ? -11.516 -5.34 -22.078 1 70.81 47 GLY B CA 1
ATOM 1759 C C . GLY B 1 47 ? -10.562 -5.035 -20.938 1 70.81 47 GLY B C 1
ATOM 1760 O O . GLY B 1 47 ? -9.477 -4.5 -21.156 1 70.81 47 GLY B O 1
ATOM 1761 N N . GLU B 1 48 ? -10.914 -5.441 -19.781 1 69.06 48 GLU B N 1
ATOM 1762 C CA . GLU B 1 48 ? -10.086 -5.199 -18.609 1 69.06 48 GLU B CA 1
ATOM 1763 C C . GLU B 1 48 ? -9.008 -6.27 -18.453 1 69.06 48 GLU B C 1
ATOM 1765 O O . GLU B 1 48 ? -7.988 -6.047 -17.797 1 69.06 48 GLU B O 1
ATOM 1770 N N . PHE B 1 49 ? -9.344 -7.355 -19.078 1 72.75 49 PHE B N 1
ATOM 1771 C CA . PHE B 1 49 ? -8.398 -8.461 -18.969 1 72.75 49 PHE B CA 1
ATOM 1772 C C . PHE B 1 49 ? -7.324 -8.367 -20.047 1 72.75 49 PHE B C 1
ATOM 1774 O O . PHE B 1 49 ? -6.195 -8.812 -19.844 1 72.75 49 PHE B O 1
ATOM 1781 N N . ARG B 1 50 ? -7.617 -7.812 -21.141 1 74.06 50 ARG B N 1
ATOM 1782 C CA . ARG B 1 50 ? -6.746 -7.867 -22.312 1 74.06 50 ARG B CA 1
ATOM 1783 C C . ARG B 1 50 ? -5.371 -7.285 -22 1 74.06 50 ARG B C 1
ATOM 1785 O O . ARG B 1 50 ? -4.352 -7.812 -22.438 1 74.06 50 ARG B O 1
ATOM 1792 N N . PRO B 1 51 ? -5.383 -6.293 -21.188 1 72.31 51 PRO B N 1
ATOM 1793 C CA . PRO B 1 51 ? -4.055 -5.766 -20.875 1 72.31 51 PRO B CA 1
ATOM 1794 C C . PRO B 1 51 ? -3.205 -6.75 -20.078 1 72.31 51 PRO B C 1
ATOM 1796 O O . PRO B 1 51 ? -1.988 -6.574 -19.969 1 72.31 51 PRO B O 1
ATOM 1799 N N . ARG B 1 52 ? -3.82 -7.723 -19.562 1 76.31 52 ARG B N 1
ATOM 1800 C CA . ARG B 1 52 ? -3.127 -8.695 -18.719 1 76.31 52 ARG B CA 1
ATOM 1801 C C . ARG B 1 52 ? -2.619 -9.867 -19.562 1 76.31 52 ARG B C 1
ATOM 1803 O O . ARG B 1 52 ? -1.883 -10.719 -19.047 1 76.31 52 ARG B O 1
ATOM 1810 N N . LEU B 1 53 ? -3.094 -9.812 -20.781 1 76.56 53 LEU B N 1
ATOM 1811 C CA . LEU B 1 53 ? -2.641 -10.875 -21.656 1 76.56 53 LEU B CA 1
ATOM 1812 C C . LEU B 1 53 ? -1.169 -10.695 -22.016 1 76.56 53 LEU B C 1
ATOM 1814 O O . LEU B 1 53 ? -0.657 -9.57 -22.016 1 76.56 53 LEU B O 1
ATOM 1818 N N . GLY B 1 54 ? -0.362 -11.852 -22.219 1 79.06 54 GLY B N 1
ATOM 1819 C CA . GLY B 1 54 ? 1.033 -11.789 -22.625 1 79.06 54 GLY B CA 1
ATOM 1820 C C . GLY B 1 54 ? 1.998 -11.938 -21.453 1 79.06 54 GLY B C 1
ATOM 1821 O O . GLY B 1 54 ? 3.209 -12.055 -21.656 1 79.06 54 GLY B O 1
ATOM 1822 N N . GLY B 1 55 ? 1.444 -11.938 -20.328 1 81 55 GLY B N 1
ATOM 1823 C CA . GLY B 1 55 ? 2.287 -12.328 -19.203 1 81 55 GLY B CA 1
ATOM 1824 C C . GLY B 1 55 ? 2.688 -11.156 -18.328 1 81 55 GLY B C 1
ATOM 1825 O O . GLY B 1 55 ? 3.137 -11.344 -17.203 1 81 55 GLY B O 1
ATOM 1826 N N . THR B 1 56 ? 2.662 -9.922 -18.906 1 78.88 56 THR B N 1
ATOM 1827 C CA . THR B 1 56 ? 2.984 -8.75 -18.109 1 78.88 56 THR B CA 1
ATOM 1828 C C . THR B 1 56 ? 1.902 -7.684 -18.234 1 78.88 56 THR B C 1
ATOM 1830 O O . THR B 1 56 ? 1.142 -7.684 -19.203 1 78.88 56 THR B O 1
ATOM 1833 N N . THR B 1 57 ? 1.792 -6.93 -17.141 1 75.62 57 THR B N 1
ATOM 1834 C CA . THR B 1 57 ? 0.848 -5.816 -17.188 1 75.62 57 THR B CA 1
ATOM 1835 C C . THR B 1 57 ? 1.337 -4.668 -16.312 1 75.62 57 THR B C 1
ATOM 1837 O O . THR B 1 57 ? 2.439 -4.719 -15.758 1 75.62 57 THR B O 1
ATOM 1840 N N . GLY B 1 58 ? 0.483 -3.545 -16.25 1 69.5 58 GLY B N 1
ATOM 1841 C CA . GLY B 1 58 ? 0.813 -2.361 -15.469 1 69.5 58 GLY B CA 1
ATOM 1842 C C . GLY B 1 58 ? 1.44 -1.257 -16.297 1 69.5 58 GLY B C 1
ATOM 1843 O O . GLY B 1 58 ? 1.651 -1.422 -17.5 1 69.5 58 GLY B O 1
ATOM 1844 N N . ARG B 1 59 ? 1.771 -0.185 -15.5 1 63.25 59 ARG B N 1
ATOM 1845 C CA . ARG B 1 59 ? 2.242 1.009 -16.203 1 63.25 59 ARG B CA 1
ATOM 1846 C C . ARG B 1 59 ? 3.611 0.771 -16.828 1 63.25 59 ARG B C 1
ATOM 1848 O O . ARG B 1 59 ? 3.879 1.235 -17.938 1 63.25 59 ARG B O 1
ATOM 1855 N N . SER B 1 60 ? 4.414 0.014 -16.297 1 66.88 60 SER B N 1
ATOM 1856 C CA . SER B 1 60 ? 5.77 -0.206 -16.797 1 66.88 60 SER B CA 1
ATOM 1857 C C . SER B 1 60 ? 5.996 -1.671 -17.156 1 66.88 60 SER B C 1
ATOM 1859 O O . SER B 1 60 ? 7.141 -2.123 -17.25 1 66.88 60 SER B O 1
ATOM 1861 N N . ASP B 1 61 ? 4.895 -2.443 -17.266 1 69.56 61 ASP B N 1
ATOM 1862 C CA . ASP B 1 61 ? 4.957 -3.863 -17.594 1 69.56 61 ASP B CA 1
ATOM 1863 C C . ASP B 1 61 ? 5.824 -4.625 -16.594 1 69.56 61 ASP B C 1
ATOM 1865 O O . ASP B 1 61 ? 6.551 -5.547 -16.969 1 69.56 61 ASP B O 1
ATOM 1869 N N . ASP B 1 62 ? 5.848 -4.152 -15.422 1 80.88 62 ASP B N 1
ATOM 1870 C CA . ASP B 1 62 ? 6.703 -4.77 -14.414 1 80.88 62 ASP B CA 1
ATOM 1871 C C . ASP B 1 62 ? 5.926 -5.773 -13.57 1 80.88 62 ASP B C 1
ATOM 1873 O O . ASP B 1 62 ? 6.512 -6.52 -12.781 1 80.88 62 ASP B O 1
ATOM 1877 N N . THR B 1 63 ? 4.66 -5.785 -13.867 1 88.44 63 THR B N 1
ATOM 1878 C CA . THR B 1 63 ? 3.818 -6.75 -13.172 1 88.44 63 THR B CA 1
ATOM 1879 C C . THR B 1 63 ? 3.725 -8.055 -13.961 1 88.44 63 THR B C 1
ATOM 1881 O O . THR B 1 63 ? 3.412 -8.039 -15.148 1 88.44 63 THR B O 1
ATOM 1884 N N . LEU B 1 64 ? 4.062 -9.156 -13.32 1 90.94 64 LEU B N 1
ATOM 1885 C CA . LEU B 1 64 ? 3.965 -10.484 -13.898 1 90.94 64 LEU B CA 1
ATOM 1886 C C . LEU B 1 64 ? 2.586 -11.086 -13.648 1 90.94 64 LEU B C 1
ATOM 1888 O O . LEU B 1 64 ? 2.08 -11.047 -12.523 1 90.94 64 LEU B O 1
ATOM 1892 N N . VAL B 1 65 ? 1.972 -11.547 -14.688 1 92.5 65 VAL B N 1
ATOM 1893 C CA . VAL B 1 65 ? 0.692 -12.242 -14.609 1 92.5 65 VAL B CA 1
ATOM 1894 C C . VAL B 1 65 ? 0.758 -13.539 -15.414 1 92.5 65 VAL B C 1
ATOM 1896 O O . VAL B 1 65 ? 0.928 -13.508 -16.641 1 92.5 65 VAL B O 1
ATOM 1899 N N . LEU B 1 66 ? 0.569 -14.664 -14.727 1 94.25 66 LEU B N 1
ATOM 1900 C CA . LEU B 1 66 ? 0.725 -15.945 -15.414 1 94.25 66 LEU B CA 1
ATOM 1901 C C . LEU B 1 66 ? -0.471 -16.859 -15.148 1 94.25 66 LEU B C 1
ATOM 1903 O O . LEU B 1 66 ? -0.979 -16.906 -14.023 1 94.25 66 LEU B O 1
ATOM 1907 N N . LEU B 1 67 ? -0.839 -17.5 -16.188 1 95.38 67 LEU B N 1
ATOM 1908 C CA . LEU B 1 67 ? -1.855 -18.531 -16.109 1 95.38 67 LEU B CA 1
ATOM 1909 C C . LEU B 1 67 ? -1.307 -19.781 -15.422 1 95.38 67 LEU B C 1
ATOM 1911 O O . LEU B 1 67 ? -0.209 -20.234 -15.734 1 95.38 67 LEU B O 1
ATOM 1915 N N . VAL B 1 68 ? -2.057 -20.234 -14.477 1 97.25 68 VAL B N 1
ATOM 1916 C CA . VAL B 1 68 ? -1.706 -21.484 -13.805 1 97.25 68 VAL B CA 1
ATOM 1917 C C . VAL B 1 68 ? -2.379 -22.656 -14.523 1 97.25 68 VAL B C 1
ATOM 1919 O O . VAL B 1 68 ? -3.6 -22.672 -14.688 1 97.25 68 VAL B O 1
ATOM 1922 N N . VAL B 1 69 ? -1.58 -23.625 -14.891 1 97.56 69 VAL B N 1
ATOM 1923 C CA . VAL B 1 69 ? -2.086 -24.781 -15.633 1 97.56 69 VAL B CA 1
ATOM 1924 C C . VAL B 1 69 ? -1.734 -26.078 -14.891 1 97.56 69 VAL B C 1
ATOM 1926 O O . VAL B 1 69 ? -0.594 -26.25 -14.461 1 97.56 69 VAL B O 1
ATOM 1929 N N . ALA B 1 70 ? -2.705 -26.859 -14.664 1 97.44 70 ALA B N 1
ATOM 1930 C CA . ALA B 1 70 ? -2.545 -28.188 -14.086 1 97.44 70 ALA B CA 1
ATOM 1931 C C . ALA B 1 70 ? -3.168 -29.266 -14.977 1 97.44 70 ALA B C 1
ATOM 1933 O O . ALA B 1 70 ? -4.316 -29.125 -15.406 1 97.44 70 ALA B O 1
ATOM 1934 N N . ASP B 1 71 ? -2.385 -30.281 -15.273 1 94 71 ASP B N 1
ATOM 1935 C CA . ASP B 1 71 ? -2.836 -31.391 -16.109 1 94 71 ASP B CA 1
ATOM 1936 C C . ASP B 1 71 ? -3.396 -30.875 -17.438 1 94 71 ASP B C 1
ATOM 1938 O O . ASP B 1 71 ? -4.441 -31.344 -17.891 1 94 71 ASP B O 1
ATOM 1942 N N . GLY B 1 72 ? -2.814 -29.859 -17.922 1 93.19 72 GLY B N 1
ATOM 1943 C CA . GLY B 1 72 ? -3.127 -29.344 -19.25 1 93.19 72 GLY B CA 1
ATOM 1944 C C . GLY B 1 72 ? -4.277 -28.359 -19.25 1 93.19 72 GLY B C 1
ATOM 1945 O O . GLY B 1 72 ? -4.582 -27.766 -20.281 1 93.19 72 GLY B O 1
ATOM 1946 N N . ASP B 1 73 ? -4.91 -28.156 -18.125 1 95.62 73 ASP B N 1
ATOM 1947 C CA . ASP B 1 73 ? -6.059 -27.266 -18.047 1 95.62 73 ASP B CA 1
ATOM 1948 C C . ASP B 1 73 ? -5.742 -26.031 -17.203 1 95.62 73 ASP B C 1
ATOM 1950 O O . ASP B 1 73 ? -5.07 -26.141 -16.172 1 95.62 73 ASP B O 1
ATOM 1954 N N . PRO B 1 74 ? -6.25 -24.859 -17.703 1 96.81 74 PRO B N 1
ATOM 1955 C CA . PRO B 1 74 ? -6.113 -23.688 -16.828 1 96.81 74 PRO B CA 1
ATOM 1956 C C . PRO B 1 74 ? -6.879 -23.844 -15.516 1 96.81 74 PRO B C 1
ATOM 1958 O O . PRO B 1 74 ? -8.008 -24.344 -15.508 1 96.81 74 PRO B O 1
ATOM 1961 N N . VAL B 1 75 ? -6.23 -23.391 -14.438 1 97.25 75 VAL B N 1
ATOM 1962 C CA . VAL B 1 75 ? -6.91 -23.578 -13.156 1 97.25 75 VAL B CA 1
ATOM 1963 C C . VAL B 1 75 ? -6.887 -22.281 -12.359 1 97.25 75 VAL B C 1
ATOM 1965 O O . VAL B 1 75 ? -7.504 -22.188 -11.297 1 97.25 75 VAL B O 1
ATOM 1968 N N . GLY B 1 76 ? -6.195 -21.25 -12.797 1 95.81 76 GLY B N 1
ATOM 1969 C CA . GLY B 1 76 ? -6.141 -20 -12.062 1 95.81 76 GLY B CA 1
ATOM 1970 C C . GLY B 1 76 ? -5.129 -19.016 -12.617 1 95.81 76 GLY B C 1
ATOM 1971 O O . GLY B 1 76 ? -4.672 -19.172 -13.75 1 95.81 76 GLY B O 1
ATOM 1972 N N . LEU B 1 77 ? -4.816 -17.984 -11.836 1 94.81 77 LEU B N 1
ATOM 1973 C CA . LEU B 1 77 ? -3.809 -16.969 -12.148 1 94.81 77 LEU B CA 1
ATOM 1974 C C . LEU B 1 77 ? -2.936 -16.688 -10.93 1 94.81 77 LEU B C 1
ATOM 1976 O O . LEU B 1 77 ? -3.396 -16.797 -9.789 1 94.81 77 LEU B O 1
ATOM 1980 N N . VAL B 1 78 ? -1.735 -16.328 -11.227 1 95 78 VAL B N 1
ATOM 1981 C CA . VAL B 1 78 ? -0.812 -15.867 -10.203 1 95 78 VAL B CA 1
ATOM 1982 C C . VAL B 1 78 ? -0.127 -14.586 -10.672 1 95 78 VAL B C 1
ATOM 1984 O O . VAL B 1 78 ? 0.16 -14.422 -11.859 1 95 78 VAL B O 1
ATOM 1987 N N . TYR B 1 79 ? 0.127 -13.742 -9.672 1 93.38 79 TYR B N 1
ATOM 1988 C CA . TYR B 1 79 ? 0.652 -12.414 -9.969 1 93.38 79 TYR B CA 1
ATOM 1989 C C . TYR B 1 79 ? 1.858 -12.094 -9.094 1 93.38 79 TYR B C 1
ATOM 1991 O O . TYR B 1 79 ? 1.897 -12.469 -7.922 1 93.38 79 TYR B O 1
ATOM 1999 N N . LEU B 1 80 ? 2.791 -11.43 -9.656 1 94.62 80 LEU B N 1
ATOM 2000 C CA . LEU B 1 80 ? 3.768 -10.617 -8.938 1 94.62 80 LEU B CA 1
ATOM 2001 C C . LEU B 1 80 ? 3.629 -9.148 -9.32 1 94.62 80 LEU B C 1
ATOM 2003 O O . LEU B 1 80 ? 4.152 -8.711 -10.344 1 94.62 80 LEU B O 1
ATOM 2007 N N . ILE B 1 81 ? 2.984 -8.438 -8.453 1 91.94 81 ILE B N 1
ATOM 2008 C CA . ILE B 1 81 ? 2.527 -7.082 -8.75 1 91.94 81 ILE B CA 1
ATOM 2009 C C . ILE B 1 81 ? 3.598 -6.074 -8.336 1 91.94 81 ILE B C 1
ATOM 2011 O O . ILE B 1 81 ? 4.062 -6.082 -7.195 1 91.94 81 ILE B O 1
ATOM 2015 N N . ARG B 1 82 ? 3.969 -5.238 -9.18 1 88.06 82 ARG B N 1
ATOM 2016 C CA . ARG B 1 82 ? 4.953 -4.188 -8.93 1 88.06 82 ARG B CA 1
ATOM 2017 C C . ARG B 1 82 ? 4.422 -2.828 -9.367 1 88.06 82 ARG B C 1
ATOM 2019 O O . ARG B 1 82 ? 4.973 -2.203 -10.273 1 88.06 82 ARG B O 1
ATOM 2026 N N . GLU B 1 83 ? 3.385 -2.383 -8.641 1 77.62 83 GLU B N 1
ATOM 2027 C CA . GLU B 1 83 ? 2.686 -1.183 -9.094 1 77.62 83 GLU B CA 1
ATOM 2028 C C . GLU B 1 83 ? 2.734 -0.085 -8.031 1 77.62 83 GLU B C 1
ATOM 2030 O O . GLU B 1 83 ? 2.266 1.031 -8.266 1 77.62 83 GLU B O 1
ATOM 2035 N N . ARG B 1 84 ? 3.318 -0.3 -6.895 1 75.5 84 ARG B N 1
ATOM 2036 C CA . ARG B 1 84 ? 3.42 0.725 -5.863 1 75.5 84 ARG B CA 1
ATOM 2037 C C . ARG B 1 84 ? 4.598 1.658 -6.129 1 75.5 84 ARG B C 1
ATOM 2039 O O . ARG B 1 84 ? 5.598 1.249 -6.723 1 75.5 84 ARG B O 1
ATOM 2046 N N . PRO B 1 85 ? 4.359 2.863 -5.559 1 69.94 85 PRO B N 1
ATOM 2047 C CA . PRO B 1 85 ? 5.516 3.754 -5.668 1 69.94 85 PRO B CA 1
ATOM 2048 C C . PRO B 1 85 ? 6.781 3.156 -5.059 1 69.94 85 PRO B C 1
ATOM 2050 O O . PRO B 1 85 ? 6.715 2.475 -4.031 1 69.94 85 PRO B O 1
ATOM 2053 N N . ASN B 1 86 ? 7.891 3.23 -5.746 1 75.81 86 ASN B N 1
ATOM 2054 C CA . ASN B 1 86 ? 9.227 2.873 -5.273 1 75.81 86 ASN B CA 1
ATOM 2055 C C . ASN B 1 86 ? 9.438 1.363 -5.293 1 75.81 86 ASN B C 1
ATOM 2057 O O . ASN B 1 86 ? 10.43 0.866 -4.746 1 75.81 86 ASN B O 1
ATOM 2061 N N . ASP B 1 87 ? 8.523 0.627 -5.891 1 80.75 87 ASP B N 1
ATOM 2062 C CA . ASP B 1 87 ? 8.703 -0.821 -5.93 1 80.75 87 ASP B CA 1
ATOM 2063 C C . ASP B 1 87 ? 10.031 -1.19 -6.59 1 80.75 87 ASP B C 1
ATOM 2065 O O . ASP B 1 87 ? 10.703 -2.129 -6.156 1 80.75 87 ASP B O 1
ATOM 2069 N N . ASP B 1 88 ? 10.359 -0.494 -7.582 1 80.94 88 ASP B N 1
ATOM 2070 C CA . ASP B 1 88 ? 11.617 -0.781 -8.273 1 80.94 88 ASP B CA 1
ATOM 2071 C C . ASP B 1 88 ? 12.82 -0.486 -7.371 1 80.94 88 ASP B C 1
ATOM 2073 O O . ASP B 1 88 ? 13.688 -1.339 -7.191 1 80.94 88 ASP B O 1
ATOM 2077 N N . THR B 1 89 ? 12.773 0.698 -6.773 1 81.38 89 THR B N 1
ATOM 2078 C CA . THR B 1 89 ? 13.883 1.12 -5.922 1 81.38 89 THR B CA 1
ATOM 2079 C C . THR B 1 89 ? 14 0.215 -4.699 1 81.38 89 THR B C 1
ATOM 2081 O O . THR B 1 89 ? 15.109 -0.091 -4.254 1 81.38 89 THR B O 1
ATOM 2084 N N . PHE B 1 90 ? 12.891 -0.252 -4.277 1 88.38 90 PHE B N 1
ATOM 2085 C CA . PHE B 1 90 ? 12.891 -1.063 -3.066 1 88.38 90 PHE B CA 1
ATOM 2086 C C . PHE B 1 90 ? 12.93 -2.549 -3.408 1 88.38 90 PHE B C 1
ATOM 2088 O O . PHE B 1 90 ? 12.883 -3.398 -2.516 1 88.38 90 PHE B O 1
ATOM 2095 N N . ARG B 1 91 ? 12.969 -2.861 -4.73 1 92.69 91 ARG B N 1
ATOM 2096 C CA . ARG B 1 91 ? 13.016 -4.25 -5.176 1 92.69 91 ARG B CA 1
ATOM 2097 C C . ARG B 1 91 ? 11.945 -5.082 -4.48 1 92.69 91 ARG B C 1
ATOM 2099 O O . ARG B 1 91 ? 12.242 -6.141 -3.92 1 92.69 91 ARG B O 1
ATOM 2106 N N . ARG B 1 92 ? 10.766 -4.57 -4.57 1 94.88 92 ARG B N 1
ATOM 2107 C CA . ARG B 1 92 ? 9.625 -5.176 -3.889 1 94.88 92 ARG B CA 1
ATOM 2108 C C . ARG B 1 92 ? 8.516 -5.52 -4.875 1 94.88 92 ARG B C 1
ATOM 2110 O O . ARG B 1 92 ? 8.414 -4.906 -5.941 1 94.88 92 ARG B O 1
ATOM 2117 N N . ALA B 1 93 ? 7.715 -6.535 -4.543 1 95.06 93 ALA B N 1
ATOM 2118 C CA . ALA B 1 93 ? 6.5 -6.906 -5.27 1 95.06 93 ALA B CA 1
ATOM 2119 C C . ALA B 1 93 ? 5.43 -7.434 -4.32 1 95.06 93 ALA B C 1
ATOM 2121 O O . ALA B 1 93 ? 5.695 -7.645 -3.133 1 95.06 93 ALA B O 1
ATOM 2122 N N . GLU B 1 94 ? 4.289 -7.535 -4.828 1 95.94 94 GLU B N 1
ATOM 2123 C CA . GLU B 1 94 ? 3.18 -8.156 -4.105 1 95.94 94 GLU B CA 1
ATOM 2124 C C . GLU B 1 94 ? 2.717 -9.43 -4.797 1 95.94 94 GLU B C 1
ATOM 2126 O O . GLU B 1 94 ? 2.473 -9.438 -6.004 1 95.94 94 GLU B O 1
ATOM 2131 N N . LEU B 1 95 ? 2.656 -10.484 -4.023 1 96.56 95 LEU B N 1
ATOM 2132 C CA . LEU B 1 95 ? 2.104 -11.734 -4.52 1 96.56 95 LEU B CA 1
ATOM 2133 C C . LEU B 1 95 ? 0.582 -11.734 -4.434 1 96.56 95 LEU B C 1
ATOM 2135 O O . LEU B 1 95 ? 0.013 -11.305 -3.426 1 96.56 95 LEU B O 1
ATOM 2139 N N . ALA B 1 96 ? -0.063 -12.172 -5.477 1 93.94 96 ALA B N 1
ATOM 2140 C CA . ALA B 1 96 ? -1.505 -12.406 -5.516 1 93.94 96 ALA B CA 1
ATOM 2141 C C . ALA B 1 96 ? -1.846 -13.602 -6.398 1 93.94 96 ALA B C 1
ATOM 2143 O O . ALA B 1 96 ? -1.034 -14.016 -7.227 1 93.94 96 ALA B O 1
ATOM 2144 N N . TYR B 1 97 ? -3.027 -14.117 -6.113 1 93.75 97 TYR B N 1
ATOM 2145 C CA . TYR B 1 97 ? -3.443 -15.266 -6.906 1 93.75 97 TYR B CA 1
ATOM 2146 C C . TYR B 1 97 ? -4.926 -15.562 -6.703 1 93.75 97 TYR B C 1
ATOM 2148 O O . TYR B 1 97 ? -5.527 -15.102 -5.73 1 93.75 97 TYR B O 1
ATOM 2156 N N . TRP B 1 98 ? -5.438 -16.25 -7.66 1 92.31 98 TRP B N 1
ATOM 2157 C CA . TRP B 1 98 ? -6.703 -16.953 -7.449 1 92.31 98 TRP B CA 1
ATOM 2158 C C . TRP B 1 98 ? -6.73 -18.266 -8.219 1 92.31 98 TRP B C 1
ATOM 2160 O O . TRP B 1 98 ? -6.074 -18.406 -9.25 1 92.31 98 TRP B O 1
ATOM 2170 N N . ILE B 1 99 ? -7.367 -19.219 -7.641 1 95.19 99 ILE B N 1
ATOM 2171 C CA . ILE B 1 99 ? -7.617 -20.516 -8.242 1 95.19 99 ILE B CA 1
ATOM 2172 C C . ILE B 1 99 ? -9.117 -20.719 -8.43 1 95.19 99 ILE B C 1
ATOM 2174 O O . ILE B 1 99 ? -9.914 -20.312 -7.578 1 95.19 99 ILE B O 1
ATOM 2178 N N . ALA B 1 100 ? -9.469 -21.344 -9.547 1 95.56 100 ALA B N 1
ATOM 2179 C CA . ALA B 1 100 ? -10.875 -21.672 -9.781 1 95.56 100 ALA B CA 1
ATOM 2180 C C . ALA B 1 100 ? -11.445 -22.484 -8.625 1 95.56 100 ALA B C 1
ATOM 2182 O O . ALA B 1 100 ? -10.797 -23.406 -8.133 1 95.56 100 ALA B O 1
ATOM 2183 N N . PRO B 1 101 ? -12.664 -22.172 -8.242 1 93.69 101 PRO B N 1
ATOM 2184 C CA . PRO B 1 101 ? -13.242 -22.797 -7.059 1 93.69 101 PRO B CA 1
ATOM 2185 C C . PRO B 1 101 ? -13.289 -24.312 -7.16 1 93.69 101 PRO B C 1
ATOM 2187 O O . PRO B 1 101 ? -13.016 -25.016 -6.176 1 93.69 101 PRO B O 1
ATOM 2190 N N . ASP B 1 102 ? -13.547 -24.812 -8.273 1 94 102 ASP B N 1
ATOM 2191 C CA . ASP B 1 102 ? -13.656 -26.266 -8.469 1 94 102 ASP B CA 1
ATOM 2192 C C . ASP B 1 102 ? -12.297 -26.938 -8.312 1 94 102 ASP B C 1
ATOM 2194 O O . ASP B 1 102 ? -12.219 -28.172 -8.211 1 94 102 ASP B O 1
ATOM 2198 N N . GLU B 1 103 ? -11.25 -26.172 -8.25 1 94.75 103 GLU B N 1
ATOM 2199 C CA . GLU B 1 103 ? -9.898 -26.703 -8.18 1 94.75 103 GLU B CA 1
ATOM 2200 C C . GLU B 1 103 ? -9.258 -26.406 -6.82 1 94.75 103 GLU B C 1
ATOM 2202 O O . GLU B 1 103 ? -8.062 -26.625 -6.633 1 94.75 103 GLU B O 1
ATOM 2207 N N . TRP B 1 104 ? -10.039 -25.953 -5.879 1 92.38 104 TRP B N 1
ATOM 2208 C CA . TRP B 1 104 ? -9.531 -25.641 -4.547 1 92.38 104 TRP B CA 1
ATOM 2209 C C . TRP B 1 104 ? -9.109 -26.922 -3.816 1 92.38 104 TRP B C 1
ATOM 2211 O O . TRP B 1 104 ? -9.656 -28 -4.062 1 92.38 104 TRP B O 1
ATOM 2221 N N . GLY B 1 105 ? -8.062 -26.75 -2.949 1 91.62 105 GLY B N 1
ATOM 2222 C CA . GLY B 1 105 ? -7.668 -27.859 -2.094 1 91.62 105 GLY B CA 1
ATOM 2223 C C . GLY B 1 105 ? -6.664 -28.797 -2.744 1 91.62 105 GLY B C 1
ATOM 2224 O O . GLY B 1 105 ? -6.289 -29.812 -2.164 1 91.62 105 GLY B O 1
ATOM 2225 N N . ASN B 1 106 ? -6.199 -28.469 -3.938 1 94.12 106 ASN B N 1
ATOM 2226 C CA . ASN B 1 106 ? -5.273 -29.312 -4.672 1 94.12 106 ASN B CA 1
ATOM 2227 C C . ASN B 1 106 ? -3.83 -28.844 -4.516 1 94.12 106 ASN B C 1
ATOM 2229 O O . ASN B 1 106 ? -2.908 -29.453 -5.055 1 94.12 106 ASN B O 1
ATOM 2233 N N . GLY B 1 107 ? -3.629 -27.734 -3.846 1 95.12 107 GLY B N 1
ATOM 2234 C CA . GLY B 1 107 ? -2.285 -27.234 -3.607 1 95.12 107 GLY B CA 1
ATOM 2235 C C . GLY B 1 107 ? -1.736 -26.422 -4.77 1 95.12 107 GLY B C 1
ATOM 2236 O O . GLY B 1 107 ? -0.554 -26.078 -4.789 1 95.12 107 GLY B O 1
ATOM 2237 N N . TYR B 1 108 ? -2.551 -26.062 -5.719 1 96.81 108 TYR B N 1
ATOM 2238 C CA . TYR B 1 108 ? -2.105 -25.375 -6.926 1 96.81 108 TYR B CA 1
ATOM 2239 C C . TYR B 1 108 ? -1.646 -23.969 -6.609 1 96.81 108 TYR B C 1
ATOM 2241 O O . TYR B 1 108 ? -0.654 -23.484 -7.164 1 96.81 108 TYR B O 1
ATOM 2249 N N . ALA B 1 109 ? -2.326 -23.328 -5.723 1 96 109 ALA B N 1
ATOM 2250 C CA . ALA B 1 109 ? -1.946 -21.969 -5.359 1 96 109 ALA B CA 1
ATOM 2251 C C . ALA B 1 109 ? -0.555 -21.938 -4.73 1 96 109 ALA B C 1
ATOM 2253 O O . ALA B 1 109 ? 0.28 -21.109 -5.098 1 96 109 ALA B O 1
ATOM 2254 N N . THR B 1 110 ? -0.355 -22.859 -3.805 1 96.25 110 THR B N 1
ATOM 2255 C CA . THR B 1 110 ? 0.942 -22.922 -3.141 1 96.25 110 THR B CA 1
ATOM 2256 C C . THR B 1 110 ? 2.049 -23.219 -4.145 1 96.25 110 THR B C 1
ATOM 2258 O O . THR B 1 110 ? 3.086 -22.547 -4.156 1 96.25 110 THR B O 1
ATOM 2261 N N . ASP B 1 111 ? 1.822 -24.172 -4.965 1 97.06 111 ASP B N 1
ATOM 2262 C CA . ASP B 1 111 ? 2.805 -24.594 -5.957 1 97.06 111 ASP B CA 1
ATOM 2263 C C . ASP B 1 111 ? 3.123 -23.453 -6.93 1 97.06 111 ASP B C 1
ATOM 2265 O O . ASP B 1 111 ? 4.293 -23.156 -7.172 1 97.06 111 ASP B O 1
ATOM 2269 N N . ALA B 1 112 ? 2.154 -22.797 -7.48 1 96.75 112 ALA B N 1
ATOM 2270 C CA . ALA B 1 112 ? 2.32 -21.688 -8.406 1 96.75 112 ALA B CA 1
ATOM 2271 C C . ALA B 1 112 ? 3.029 -20.516 -7.738 1 96.75 112 ALA B C 1
ATOM 2273 O O . ALA B 1 112 ? 3.914 -19.891 -8.328 1 96.75 112 ALA B O 1
ATOM 2274 N N . SER B 1 113 ? 2.605 -20.219 -6.52 1 97.19 113 SER B N 1
ATOM 2275 C CA . SER B 1 113 ? 3.205 -19.125 -5.773 1 97.19 113 SER B CA 1
ATOM 2276 C C . SER B 1 113 ? 4.695 -19.344 -5.551 1 97.19 113 SER B C 1
ATOM 2278 O O . SER B 1 113 ? 5.504 -18.438 -5.746 1 97.19 113 SER B O 1
ATOM 2280 N N . ARG B 1 114 ? 5.039 -20.531 -5.188 1 97.38 114 ARG B N 1
ATOM 2281 C CA . ARG B 1 114 ? 6.449 -20.828 -4.949 1 97.38 114 ARG B CA 1
ATOM 2282 C C . ARG B 1 114 ? 7.266 -20.672 -6.227 1 97.38 114 ARG B C 1
ATOM 2284 O O . ARG B 1 114 ? 8.398 -20.188 -6.191 1 97.38 114 ARG B O 1
ATOM 2291 N N . ALA B 1 115 ? 6.715 -21.094 -7.309 1 96.44 115 ALA B N 1
ATOM 2292 C CA . ALA B 1 115 ? 7.406 -20.969 -8.586 1 96.44 115 ALA B CA 1
ATOM 2293 C C . ALA B 1 115 ? 7.652 -19.516 -8.938 1 96.44 115 ALA B C 1
ATOM 2295 O O . ALA B 1 115 ? 8.75 -19.141 -9.359 1 96.44 115 ALA B O 1
ATOM 2296 N N . VAL B 1 116 ? 6.641 -18.688 -8.766 1 96.56 116 VAL B N 1
ATOM 2297 C CA . VAL B 1 116 ? 6.777 -17.281 -9.133 1 96.56 116 VAL B CA 1
ATOM 2298 C C . VAL B 1 116 ? 7.691 -16.562 -8.141 1 96.56 116 VAL B C 1
ATOM 2300 O O . VAL B 1 116 ? 8.445 -15.664 -8.508 1 96.56 116 VAL B O 1
ATOM 2303 N N . LEU B 1 117 ? 7.602 -16.969 -6.938 1 97.75 117 LEU B N 1
ATOM 2304 C CA . LEU B 1 117 ? 8.492 -16.406 -5.926 1 97.75 117 LEU B CA 1
ATOM 2305 C C . LEU B 1 117 ? 9.945 -16.719 -6.246 1 97.75 117 LEU B C 1
ATOM 2307 O O . LEU B 1 117 ? 10.812 -15.844 -6.152 1 97.75 117 LEU B O 1
ATOM 2311 N N . ALA B 1 118 ? 10.188 -17.984 -6.605 1 96.81 118 ALA B N 1
ATOM 2312 C CA . ALA B 1 118 ? 11.547 -18.359 -6.992 1 96.81 118 ALA B CA 1
ATOM 2313 C C . ALA B 1 118 ? 12.047 -17.484 -8.141 1 96.81 118 ALA B C 1
ATOM 2315 O O . ALA B 1 118 ? 13.18 -16.984 -8.102 1 96.81 118 ALA B O 1
ATOM 2316 N N . HIS B 1 119 ? 11.227 -17.312 -9.07 1 95.94 119 HIS B N 1
ATOM 2317 C CA . HIS B 1 119 ? 11.578 -16.453 -10.195 1 95.94 119 HIS B CA 1
ATOM 2318 C C . HIS B 1 119 ? 11.82 -15.023 -9.742 1 95.94 119 HIS B C 1
ATOM 2320 O O . HIS B 1 119 ? 12.781 -14.383 -10.188 1 95.94 119 HIS B O 1
ATOM 2326 N N . GLY B 1 120 ? 10.961 -14.484 -8.883 1 96.56 120 GLY B N 1
ATOM 2327 C CA . GLY B 1 120 ? 11.094 -13.133 -8.367 1 96.56 120 GLY B CA 1
ATOM 2328 C C . GLY B 1 120 ? 12.398 -12.891 -7.633 1 96.56 120 GLY B C 1
ATOM 2329 O O . GLY B 1 120 ? 13.078 -11.891 -7.871 1 96.56 120 GLY B O 1
ATOM 2330 N N . PHE B 1 121 ? 12.742 -13.789 -6.801 1 97.25 121 PHE B N 1
ATOM 2331 C CA . PHE B 1 121 ? 13.945 -13.617 -5.984 1 97.25 121 PHE B CA 1
ATOM 2332 C C . PHE B 1 121 ? 15.195 -13.93 -6.793 1 97.25 121 PHE B C 1
ATOM 2334 O O . PHE B 1 121 ? 16.172 -13.18 -6.746 1 97.25 121 PHE B O 1
ATOM 2341 N N . ASP B 1 122 ? 15.195 -14.953 -7.578 1 94.12 122 ASP B N 1
ATOM 2342 C CA . ASP B 1 122 ? 16.406 -15.445 -8.227 1 94.12 122 ASP B CA 1
ATOM 2343 C C . ASP B 1 122 ? 16.672 -14.703 -9.531 1 94.12 122 ASP B C 1
ATOM 2345 O O . ASP B 1 122 ? 17.812 -14.336 -9.82 1 94.12 122 ASP B O 1
ATOM 2349 N N . ALA B 1 123 ? 15.68 -14.531 -10.297 1 93.56 123 ALA B N 1
ATOM 2350 C CA . ALA B 1 123 ? 15.867 -13.984 -11.641 1 93.56 123 ALA B CA 1
ATOM 2351 C C . ALA B 1 123 ? 15.648 -12.477 -11.656 1 93.56 123 ALA B C 1
ATOM 2353 O O . ALA B 1 123 ? 16.422 -11.734 -12.266 1 93.56 123 ALA B O 1
ATOM 2354 N N . ILE B 1 124 ? 14.633 -12.008 -11.039 1 91.81 124 ILE B N 1
ATOM 2355 C CA . ILE B 1 124 ? 14.32 -10.578 -11.039 1 91.81 124 ILE B CA 1
ATOM 2356 C C . ILE B 1 124 ? 15.195 -9.859 -10.016 1 91.81 124 ILE B C 1
ATOM 2358 O O . ILE B 1 124 ? 15.523 -8.68 -10.188 1 91.81 124 ILE B O 1
ATOM 2362 N N . GLY B 1 125 ? 15.508 -10.531 -8.938 1 95.25 125 GLY B N 1
ATOM 2363 C CA . GLY B 1 125 ? 16.359 -9.953 -7.918 1 95.25 125 GLY B CA 1
ATOM 2364 C C . GLY B 1 125 ? 15.594 -9.156 -6.879 1 95.25 125 GLY B C 1
ATOM 2365 O O . GLY B 1 125 ? 16.078 -8.141 -6.375 1 95.25 125 GLY B O 1
ATOM 2366 N N . LEU B 1 126 ? 14.445 -9.555 -6.535 1 96.25 126 LEU B N 1
ATOM 2367 C CA . LEU B 1 126 ? 13.641 -8.883 -5.52 1 96.25 126 LEU B CA 1
ATOM 2368 C C . LEU B 1 126 ? 14.273 -9.039 -4.137 1 96.25 126 LEU B C 1
ATOM 2370 O O . LEU B 1 126 ? 14.898 -10.062 -3.848 1 96.25 126 LEU B O 1
ATOM 2374 N N . HIS B 1 127 ? 14.062 -8.039 -3.279 1 97.44 127 HIS B N 1
ATOM 2375 C CA . HIS B 1 127 ? 14.469 -8.062 -1.88 1 97.44 127 HIS B CA 1
ATOM 2376 C C . HIS B 1 127 ? 13.359 -8.586 -0.985 1 97.44 127 HIS B C 1
ATOM 2378 O O . HIS B 1 127 ? 13.617 -9.273 0.006 1 97.44 127 HIS B O 1
ATOM 2384 N N . LYS B 1 128 ? 12.227 -8.242 -1.371 1 97.75 128 LYS B N 1
ATOM 2385 C CA . LYS B 1 128 ? 11.07 -8.578 -0.546 1 97.75 128 LYS B CA 1
ATOM 2386 C C . LYS B 1 128 ? 9.82 -8.766 -1.402 1 97.75 128 LYS B C 1
ATOM 2388 O O . LYS B 1 128 ? 9.594 -8.023 -2.359 1 97.75 128 LYS B O 1
ATOM 2393 N N . VAL B 1 129 ? 9.031 -9.742 -1.037 1 97.88 129 VAL B N 1
ATOM 2394 C CA . VAL B 1 129 ? 7.688 -9.891 -1.59 1 97.88 129 VAL B CA 1
ATOM 2395 C C . VAL B 1 129 ? 6.656 -9.797 -0.469 1 97.88 129 VAL B C 1
ATOM 2397 O O . VAL B 1 129 ? 6.844 -10.367 0.606 1 97.88 129 VAL B O 1
ATOM 2400 N N . THR B 1 130 ? 5.621 -9.008 -0.709 1 97.88 130 THR B N 1
ATOM 2401 C CA . THR B 1 130 ? 4.531 -8.867 0.25 1 97.88 130 THR B CA 1
ATOM 2402 C C . THR B 1 130 ? 3.275 -9.586 -0.247 1 97.88 130 THR B C 1
ATOM 2404 O O . THR B 1 130 ? 3.201 -9.977 -1.412 1 97.88 130 THR B O 1
ATOM 2407 N N . ALA B 1 131 ? 2.377 -9.805 0.662 1 96.69 131 ALA B N 1
ATOM 2408 C CA . ALA B 1 131 ? 1.054 -10.344 0.353 1 96.69 131 ALA B CA 1
ATOM 2409 C C . ALA B 1 131 ? 0.043 -9.969 1.434 1 96.69 131 ALA B C 1
ATOM 2411 O O . ALA B 1 131 ? 0.423 -9.617 2.553 1 96.69 131 ALA B O 1
ATOM 2412 N N . THR B 1 132 ? -1.158 -10.016 1.003 1 94.56 132 THR B N 1
ATOM 2413 C CA . THR B 1 132 ? -2.236 -9.75 1.948 1 94.56 132 THR B CA 1
ATOM 2414 C C . THR B 1 132 ? -3.33 -10.812 1.831 1 94.56 132 THR B C 1
ATOM 2416 O O . THR B 1 132 ? -3.467 -11.461 0.791 1 94.56 132 THR B O 1
ATOM 2419 N N . ALA B 1 133 ? -4.055 -11.008 2.93 1 92.94 133 ALA B N 1
ATOM 2420 C CA . ALA B 1 133 ? -5.188 -11.922 2.971 1 92.94 133 ALA B CA 1
ATOM 2421 C C . ALA B 1 133 ? -6.281 -11.406 3.898 1 92.94 133 ALA B C 1
ATOM 2423 O O . ALA B 1 133 ? -5.992 -10.844 4.961 1 92.94 133 ALA B O 1
ATOM 2424 N N . PHE B 1 134 ? -7.461 -11.633 3.467 1 89.38 134 PHE B N 1
ATOM 2425 C CA . PHE B 1 134 ? -8.57 -11.289 4.348 1 89.38 134 PHE B CA 1
ATOM 2426 C C . PHE B 1 134 ? -8.594 -12.203 5.57 1 89.38 134 PHE B C 1
ATOM 2428 O O . PHE B 1 134 ? -8.242 -13.375 5.48 1 89.38 134 PHE B O 1
ATOM 2435 N N . GLU B 1 135 ? -9.086 -11.617 6.629 1 84.69 135 GLU B N 1
ATOM 2436 C CA . GLU B 1 135 ? -9.195 -12.367 7.871 1 84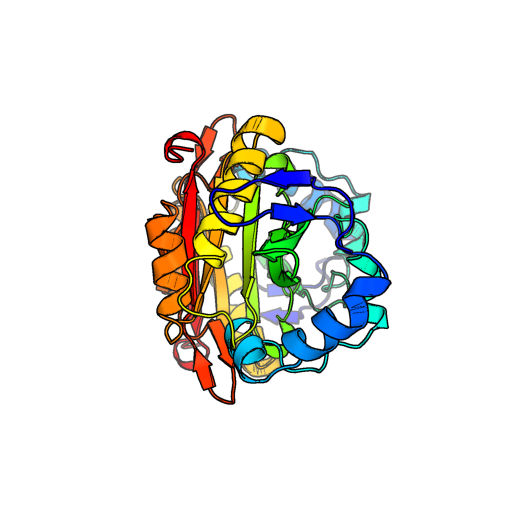.69 135 GLU B CA 1
ATOM 2437 C C . GLU B 1 135 ? -10.086 -13.594 7.695 1 84.69 135 GLU B C 1
ATOM 2439 O O . GLU B 1 135 ? -9.805 -14.656 8.25 1 84.69 135 GLU B O 1
ATOM 2444 N N . HIS B 1 136 ? -11.078 -13.5 6.914 1 78.88 136 HIS B N 1
ATOM 2445 C CA . HIS B 1 136 ? -12.07 -14.562 6.77 1 78.88 136 HIS B CA 1
ATOM 2446 C C . HIS B 1 136 ? -11.656 -15.547 5.676 1 78.88 136 HIS B C 1
ATOM 2448 O O . HIS B 1 136 ? -12.438 -16.422 5.305 1 78.88 136 HIS B O 1
ATOM 2454 N N . ASN B 1 137 ? -10.453 -15.383 5.141 1 80.06 137 ASN B N 1
ATOM 2455 C CA . ASN B 1 137 ? -9.938 -16.297 4.125 1 80.06 137 ASN B CA 1
ATOM 2456 C C . ASN B 1 137 ? -8.773 -17.125 4.656 1 80.06 137 ASN B C 1
ATOM 2458 O O . ASN B 1 137 ? -7.629 -16.922 4.25 1 80.06 137 ASN B O 1
ATOM 2462 N N . PRO B 1 138 ? -9.094 -18.109 5.402 1 81.5 138 PRO B N 1
ATOM 2463 C CA . PRO B 1 138 ? -8.016 -18.906 6 1 81.5 138 PRO B CA 1
ATOM 2464 C C . PRO B 1 138 ? -7.215 -19.688 4.961 1 81.5 138 PRO B C 1
ATOM 2466 O O . PRO B 1 138 ? -6.031 -19.969 5.168 1 81.5 138 PRO B O 1
ATOM 2469 N N . ALA B 1 139 ? -7.832 -20 3.922 1 84.5 139 ALA B N 1
ATOM 2470 C CA . ALA B 1 139 ? -7.145 -20.75 2.873 1 84.5 139 ALA B CA 1
ATOM 2471 C C . ALA B 1 139 ? -5.973 -19.953 2.309 1 84.5 139 ALA B C 1
ATOM 2473 O O . ALA B 1 139 ? -4.871 -20.484 2.148 1 84.5 139 ALA B O 1
ATOM 2474 N N . SER B 1 140 ? -6.199 -18.719 2.047 1 88.5 140 SER B N 1
ATOM 2475 C CA . SER B 1 140 ? -5.137 -17.875 1.521 1 88.5 140 SER B CA 1
ATOM 2476 C C . SER B 1 140 ? -4.016 -17.703 2.539 1 88.5 140 SER B C 1
ATOM 2478 O O . SER B 1 140 ? -2.836 -17.688 2.176 1 88.5 140 SER B O 1
ATOM 2480 N N . ARG B 1 141 ? -4.367 -17.609 3.738 1 91.19 141 ARG B N 1
ATOM 2481 C CA . ARG B 1 141 ? -3.361 -17.453 4.785 1 91.19 141 ARG B CA 1
ATOM 2482 C C . ARG B 1 141 ? -2.471 -18.688 4.871 1 91.19 141 ARG B C 1
ATOM 2484 O O . ARG B 1 141 ? -1.252 -18.578 5.016 1 91.19 141 ARG B O 1
ATOM 2491 N N . ARG B 1 142 ? -3.053 -19.812 4.781 1 91.12 142 ARG B N 1
ATOM 2492 C CA . ARG B 1 142 ? -2.299 -21.062 4.824 1 91.12 142 ARG B CA 1
ATOM 2493 C C . ARG B 1 142 ? -1.316 -21.156 3.662 1 91.12 142 ARG B C 1
ATOM 2495 O O . ARG B 1 142 ? -0.183 -21.609 3.832 1 91.12 142 ARG B O 1
ATOM 2502 N N . VAL B 1 143 ? -1.742 -20.75 2.51 1 93.19 143 VAL B N 1
ATOM 2503 C CA . VAL B 1 143 ? -0.879 -20.734 1.333 1 93.19 143 VAL B CA 1
ATOM 2504 C C . VAL B 1 143 ? 0.345 -19.859 1.599 1 93.19 143 VAL B C 1
ATOM 2506 O O . VAL B 1 143 ? 1.476 -20.266 1.316 1 93.19 143 VAL B O 1
ATOM 2509 N N . LEU B 1 144 ? 0.142 -18.703 2.156 1 95.38 144 LEU B N 1
ATOM 2510 C CA . LEU B 1 144 ? 1.228 -17.766 2.406 1 95.38 144 LEU B CA 1
ATOM 2511 C C . LEU B 1 144 ? 2.197 -18.312 3.445 1 95.38 144 LEU B C 1
ATOM 2513 O O . LEU B 1 144 ? 3.416 -18.219 3.275 1 95.38 144 LEU B O 1
ATOM 2517 N N . GLU B 1 145 ? 1.636 -18.906 4.438 1 93.19 145 GLU B N 1
ATOM 2518 C CA . GLU B 1 145 ? 2.477 -19.5 5.469 1 93.19 145 GLU B CA 1
ATOM 2519 C C . GLU B 1 145 ? 3.295 -20.656 4.91 1 93.19 145 GLU B C 1
ATOM 2521 O O . GLU B 1 145 ? 4.492 -20.781 5.191 1 93.19 145 GLU B O 1
ATOM 2526 N N . LYS B 1 146 ? 2.68 -21.484 4.125 1 93.06 146 LYS B N 1
ATOM 2527 C CA . LYS B 1 146 ? 3.367 -22.609 3.498 1 93.06 146 LYS B CA 1
ATOM 2528 C C . LYS B 1 146 ? 4.449 -22.141 2.535 1 93.06 146 LYS B C 1
ATOM 2530 O O . LYS B 1 146 ? 5.469 -22.797 2.354 1 93.06 146 LYS B O 1
ATOM 2535 N N . ALA B 1 147 ? 4.23 -21 1.999 1 93.81 147 ALA B N 1
ATOM 2536 C CA . ALA B 1 147 ? 5.188 -20.453 1.041 1 93.81 147 ALA B CA 1
ATOM 2537 C C . ALA B 1 147 ? 6.336 -19.75 1.756 1 93.81 147 ALA B C 1
ATOM 2539 O O . ALA B 1 147 ? 7.281 -19.281 1.116 1 93.81 147 ALA B O 1
ATOM 2540 N N . GLY B 1 148 ? 6.25 -19.609 3.062 1 95 148 GLY B N 1
ATOM 2541 C CA . GLY B 1 148 ? 7.363 -19.078 3.838 1 95 148 GLY B CA 1
ATOM 2542 C C . GLY B 1 148 ? 7.148 -17.656 4.312 1 95 148 GLY B C 1
ATOM 2543 O O . GLY B 1 148 ? 8.023 -17.062 4.945 1 95 148 GLY B O 1
ATOM 2544 N N . PHE B 1 149 ? 5.965 -17.125 4.039 1 97.69 149 PHE B N 1
ATOM 2545 C CA . PHE B 1 149 ? 5.691 -15.75 4.441 1 97.69 149 PHE B CA 1
ATOM 2546 C C . PHE B 1 149 ? 5.559 -15.648 5.957 1 97.69 149 PHE B C 1
ATOM 2548 O O . PHE B 1 149 ? 5.086 -16.578 6.609 1 97.69 149 PHE B O 1
ATOM 2555 N N . GLU B 1 150 ? 5.984 -14.5 6.484 1 97.38 150 GLU B N 1
ATOM 2556 C CA . GLU B 1 150 ? 5.805 -14.172 7.895 1 97.38 150 GLU B CA 1
ATOM 2557 C C . GLU B 1 150 ? 4.781 -13.055 8.07 1 97.38 150 GLU B C 1
ATOM 2559 O O . GLU B 1 150 ? 4.77 -12.086 7.305 1 97.38 150 GLU B O 1
ATOM 2564 N N . GLY B 1 151 ? 3.971 -13.195 9.141 1 97.12 151 GLY B N 1
ATOM 2565 C CA . GLY B 1 151 ? 3.014 -12.148 9.445 1 97.12 151 GLY B CA 1
ATOM 2566 C C . GLY B 1 151 ? 3.67 -10.844 9.875 1 97.12 151 GLY B C 1
ATOM 2567 O O . GLY B 1 151 ? 4.598 -10.852 10.688 1 97.12 151 GLY B O 1
ATOM 2568 N N . GLU B 1 152 ? 3.133 -9.766 9.258 1 97.88 152 GLU B N 1
ATOM 2569 C CA . GLU B 1 152 ? 3.715 -8.469 9.57 1 97.88 152 GLU B CA 1
ATOM 2570 C C . GLU B 1 152 ? 2.686 -7.539 10.211 1 97.88 152 GLU B C 1
ATOM 2572 O O . GLU B 1 152 ? 2.951 -6.355 10.414 1 97.88 152 GLU B O 1
ATOM 2577 N N . GLY B 1 153 ? 1.541 -8.047 10.469 1 96.81 153 GLY B N 1
ATOM 2578 C CA . GLY B 1 153 ? 0.535 -7.27 11.172 1 96.81 153 GLY B CA 1
ATOM 2579 C C . GLY B 1 153 ? -0.859 -7.441 10.602 1 96.81 153 GLY B C 1
ATOM 2580 O O . GLY B 1 153 ? -1.055 -8.18 9.641 1 96.81 153 GLY B O 1
ATOM 2581 N N . VAL B 1 154 ? -1.781 -6.816 11.266 1 97.19 154 VAL B N 1
ATOM 2582 C CA . VAL B 1 154 ? -3.186 -6.836 10.875 1 97.19 154 VAL B CA 1
ATOM 2583 C C . VAL B 1 154 ? -3.684 -5.406 10.664 1 97.19 154 VAL B C 1
ATOM 2585 O O . VAL B 1 154 ? -3.578 -4.57 11.562 1 97.19 154 VAL B O 1
ATOM 2588 N N . HIS B 1 155 ? -4.121 -5.125 9.438 1 97 155 HIS B N 1
ATOM 2589 C CA . HIS B 1 155 ? -4.766 -3.857 9.117 1 97 155 HIS B CA 1
ATOM 2590 C C . HIS B 1 155 ? -6.246 -3.889 9.469 1 97 155 HIS B C 1
ATOM 2592 O O . HIS B 1 155 ? -7.039 -4.527 8.773 1 97 155 HIS B O 1
ATOM 2598 N N . ARG B 1 156 ? -6.602 -3.17 10.453 1 96.56 156 ARG B N 1
ATOM 2599 C CA . ARG B 1 156 ? -7.953 -3.234 11 1 96.56 156 ARG B CA 1
ATOM 2600 C C . ARG B 1 156 ? -8.953 -2.551 10.07 1 96.56 156 ARG B C 1
ATOM 2602 O O . ARG B 1 156 ? -8.711 -1.441 9.594 1 96.56 156 ARG B O 1
ATOM 2609 N N . ALA B 1 157 ? -10.094 -3.227 9.836 1 95.75 157 ALA B N 1
ATOM 2610 C CA . ALA B 1 157 ? -11.203 -2.68 9.055 1 95.75 157 ALA B CA 1
ATOM 2611 C C . ALA B 1 157 ? -10.703 -2.01 7.781 1 95.75 157 ALA B C 1
ATOM 2613 O O . ALA B 1 157 ? -11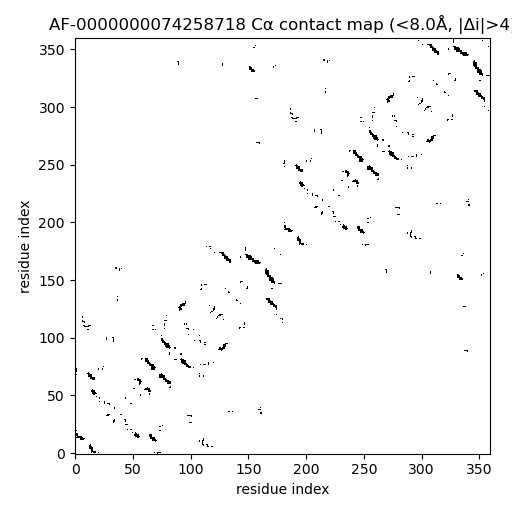.109 -0.89 7.461 1 95.75 157 ALA B O 1
ATOM 2614 N N . GLU B 1 158 ? -9.867 -2.641 7.047 1 94 158 GLU B N 1
ATOM 2615 C CA . GLU B 1 158 ? -9.094 -2.084 5.941 1 94 158 GLU B CA 1
ATOM 2616 C C . GLU B 1 158 ? -9.891 -2.111 4.641 1 94 158 GLU B C 1
ATOM 2618 O O . GLU B 1 158 ? -9.711 -1.247 3.781 1 94 158 GLU B O 1
ATOM 2623 N N . ALA B 1 159 ? -10.758 -3.029 4.477 1 90.25 159 ALA B N 1
ATOM 2624 C CA . ALA B 1 159 ? -11.477 -3.227 3.217 1 90.25 159 ALA B CA 1
ATOM 2625 C C . ALA B 1 159 ? -12.977 -3.377 3.455 1 90.25 159 ALA B C 1
ATOM 2627 O O . ALA B 1 159 ? -13.398 -3.93 4.473 1 90.25 159 ALA B O 1
ATOM 2628 N N . TYR B 1 160 ? -13.695 -2.863 2.48 1 87.69 160 TYR B N 1
ATOM 2629 C CA . TYR B 1 160 ? -15.141 -3.033 2.516 1 87.69 160 TYR B CA 1
ATOM 2630 C C . TYR B 1 160 ? -15.586 -4.137 1.565 1 87.69 160 TYR B C 1
ATOM 2632 O O . TYR B 1 160 ? -15.531 -3.975 0.344 1 87.69 160 TYR B O 1
ATOM 2640 N N . VAL B 1 161 ? -15.977 -5.273 2.184 1 81.75 161 VAL B N 1
ATOM 2641 C CA . VAL B 1 161 ? -16.344 -6.449 1.397 1 81.75 161 VAL B CA 1
ATOM 2642 C C . VAL B 1 161 ? -17.703 -6.98 1.857 1 81.75 161 VAL B C 1
ATOM 2644 O O . VAL B 1 161 ? -17.906 -7.219 3.049 1 81.75 161 VAL B O 1
ATOM 2647 N N . ASP B 1 162 ? -18.562 -7.145 0.908 1 80.88 162 ASP B N 1
ATOM 2648 C CA . ASP B 1 162 ? -19.891 -7.699 1.152 1 80.88 162 ASP B CA 1
ATOM 2649 C C . ASP B 1 162 ? -20.609 -6.953 2.277 1 80.88 162 ASP B C 1
ATOM 2651 O O . ASP B 1 162 ? -21.156 -7.57 3.191 1 80.88 162 ASP B O 1
ATOM 2655 N N . GLY B 1 163 ? -20.453 -5.719 2.297 1 83.38 163 GLY B N 1
ATOM 2656 C CA . GLY B 1 163 ? -21.219 -4.871 3.193 1 83.38 163 GLY B CA 1
ATOM 2657 C C . GLY B 1 163 ? -20.594 -4.746 4.57 1 83.38 163 GLY B C 1
ATOM 2658 O O . GLY B 1 163 ? -21.203 -4.191 5.488 1 83.38 163 GLY B O 1
ATOM 2659 N N . GLU B 1 164 ? -19.469 -5.316 4.695 1 88.31 164 GLU B N 1
ATOM 2660 C CA . GLU B 1 164 ? -18.812 -5.262 6 1 88.31 164 GLU B CA 1
ATOM 2661 C C . GLU B 1 164 ? -17.359 -4.844 5.875 1 88.31 164 GLU B C 1
ATOM 2663 O O . GLU B 1 164 ? -16.688 -5.172 4.887 1 88.31 164 GLU B O 1
ATOM 2668 N N . TRP B 1 165 ? -16.938 -4.117 6.922 1 92.25 165 TRP B N 1
ATOM 2669 C CA . TRP B 1 165 ? -15.523 -3.803 7.012 1 92.25 165 TRP B CA 1
ATOM 2670 C C . TRP B 1 165 ? -14.734 -5 7.535 1 92.25 165 TRP B C 1
ATOM 2672 O O . TRP B 1 165 ? -15.109 -5.605 8.539 1 92.25 165 TRP B O 1
ATOM 2682 N N . ARG B 1 166 ? -13.617 -5.312 6.801 1 91.56 166 ARG B N 1
ATOM 2683 C CA . ARG B 1 166 ? -12.844 -6.508 7.125 1 91.56 166 ARG B CA 1
ATOM 2684 C C . ARG B 1 166 ? -11.383 -6.16 7.375 1 91.56 166 ARG B C 1
ATOM 2686 O O . ARG B 1 166 ? -10.828 -5.27 6.727 1 91.56 166 ARG B O 1
ATOM 2693 N N . ASP B 1 167 ? -10.859 -6.965 8.312 1 95 167 ASP B N 1
ATOM 2694 C CA . ASP B 1 167 ? -9.43 -6.879 8.562 1 95 167 ASP B CA 1
ATOM 2695 C C . ASP B 1 167 ? -8.633 -7.562 7.453 1 95 167 ASP B C 1
ATOM 2697 O O . ASP B 1 167 ? -9.102 -8.531 6.852 1 95 167 ASP B O 1
ATOM 2701 N N . ILE B 1 168 ? -7.453 -6.98 7.238 1 94.12 168 ILE B N 1
ATOM 2702 C CA . ILE B 1 168 ? -6.52 -7.57 6.281 1 94.12 168 ILE B CA 1
ATOM 2703 C C . ILE B 1 168 ? -5.23 -7.957 6.996 1 94.12 168 ILE B C 1
ATOM 2705 O O . ILE B 1 168 ? -4.66 -7.156 7.742 1 94.12 168 ILE B O 1
ATOM 2709 N N . HIS B 1 169 ? -4.863 -9.18 6.797 1 95.69 169 HIS B N 1
ATOM 2710 C CA . HIS B 1 169 ? -3.566 -9.641 7.281 1 95.69 169 HIS B CA 1
ATOM 2711 C C . HIS B 1 169 ? -2.465 -9.336 6.273 1 95.69 169 HIS B C 1
ATOM 2713 O O . HIS B 1 169 ? -2.594 -9.656 5.09 1 95.69 169 HIS B O 1
ATOM 2719 N N . ARG B 1 170 ? -1.459 -8.695 6.781 1 97.25 170 ARG B N 1
ATOM 2720 C CA . ARG B 1 170 ? -0.299 -8.352 5.965 1 97.25 170 ARG B CA 1
ATOM 2721 C C . ARG B 1 170 ? 0.852 -9.32 6.219 1 97.25 170 ARG B C 1
ATOM 2723 O O . ARG B 1 170 ? 1.146 -9.656 7.367 1 97.25 170 ARG B O 1
ATOM 2730 N N . TYR B 1 171 ? 1.481 -9.773 5.102 1 97.5 171 TYR B N 1
ATOM 2731 C CA . TYR B 1 171 ? 2.605 -10.703 5.168 1 97.5 171 TYR B CA 1
ATOM 2732 C C . TYR B 1 171 ? 3.799 -10.172 4.387 1 97.5 171 TYR B C 1
ATOM 2734 O O . TYR B 1 171 ? 3.637 -9.391 3.447 1 97.5 171 TYR B O 1
ATOM 2742 N N . GLY B 1 172 ? 5.008 -10.625 4.828 1 98.19 172 GLY B N 1
ATOM 2743 C CA . GLY B 1 172 ? 6.238 -10.336 4.117 1 98.19 172 GLY B CA 1
ATOM 2744 C C . GLY B 1 172 ? 7.176 -11.523 4.023 1 98.19 172 GLY B C 1
ATOM 2745 O O . GLY B 1 172 ? 7.25 -12.336 4.949 1 98.19 172 GLY B O 1
ATOM 2746 N N . LEU B 1 173 ? 7.848 -11.633 2.928 1 98.31 173 LEU B N 1
ATOM 2747 C CA . LEU B 1 173 ? 8.867 -12.648 2.678 1 98.31 173 LEU B CA 1
ATOM 2748 C C . LEU B 1 173 ? 10.141 -12.008 2.125 1 98.31 173 LEU B C 1
ATOM 2750 O O . LEU B 1 173 ? 10.125 -11.422 1.041 1 98.31 173 LEU B O 1
ATOM 2754 N N . LEU B 1 174 ? 11.211 -12.109 2.902 1 98.19 174 LEU B N 1
ATOM 2755 C CA . LEU B 1 174 ? 12.492 -11.562 2.479 1 98.19 174 LEU B CA 1
ATOM 2756 C C . LEU B 1 174 ? 13.281 -12.578 1.663 1 98.19 174 LEU B C 1
ATOM 2758 O O . LEU B 1 174 ? 13.18 -13.789 1.905 1 98.19 174 LEU B O 1
ATOM 2762 N N . ALA B 1 175 ? 14.125 -12.055 0.771 1 96.81 175 ALA B N 1
ATOM 2763 C CA . ALA B 1 175 ? 14.914 -12.906 -0.121 1 96.81 175 ALA B CA 1
ATOM 2764 C C . ALA B 1 175 ? 15.711 -13.945 0.667 1 96.81 175 ALA B C 1
ATOM 2766 O O . ALA B 1 175 ? 15.773 -15.109 0.277 1 96.81 175 ALA B O 1
ATOM 2767 N N . GLY B 1 176 ? 16.25 -13.547 1.748 1 96 176 GLY B N 1
ATOM 2768 C CA . GLY B 1 176 ? 17.078 -14.438 2.539 1 96 176 GLY B CA 1
ATOM 2769 C C . GLY B 1 176 ? 16.297 -15.508 3.27 1 96 176 GLY B C 1
ATOM 2770 O O . GLY B 1 176 ? 16.859 -16.469 3.775 1 96 176 GLY B O 1
ATOM 2771 N N . GLU B 1 177 ? 15.023 -15.398 3.326 1 95.88 177 GLU B N 1
ATOM 2772 C CA . GLU B 1 177 ? 14.148 -16.328 4.035 1 95.88 177 GLU B CA 1
ATOM 2773 C C . GLU B 1 177 ? 13.57 -17.375 3.086 1 95.88 177 GLU B C 1
ATOM 2775 O O . GLU B 1 177 ? 13.016 -18.375 3.527 1 95.88 177 GLU B O 1
ATOM 2780 N N . PHE B 1 178 ? 13.633 -17.062 1.817 1 93.62 178 PHE B N 1
ATOM 2781 C CA . PHE B 1 178 ? 13 -17.938 0.835 1 93.62 178 PHE B CA 1
ATOM 2782 C C . PHE B 1 178 ? 13.875 -19.156 0.55 1 93.62 178 PHE B C 1
ATOM 2784 O O . PHE B 1 178 ? 15.055 -19.016 0.208 1 93.62 178 PHE B O 1
ATOM 2791 N N . ASP B 1 179 ? 13.344 -20.281 0.885 1 85.69 179 ASP B N 1
ATOM 2792 C CA . ASP B 1 179 ? 14.086 -21.531 0.695 1 85.69 179 ASP B CA 1
ATOM 2793 C C . ASP B 1 179 ? 13.711 -22.203 -0.626 1 85.69 179 ASP B C 1
ATOM 2795 O O . ASP B 1 179 ? 14.133 -23.328 -0.905 1 85.69 179 ASP B O 1
ATOM 2799 N N . GLY B 1 180 ? 13.477 -21.562 -1.684 1 74.5 180 GLY B N 1
ATOM 2800 C CA . GLY B 1 180 ? 13.211 -22.109 -3.006 1 74.5 180 GLY B CA 1
ATOM 2801 C C . GLY B 1 180 ? 12.383 -23.375 -2.977 1 74.5 180 GLY B C 1
ATOM 2802 O O . GLY B 1 180 ? 12.336 -24.062 -1.955 1 74.5 180 GLY B O 1
#

Organism: NCBI:txid2743089